Protein AF-A0AAU9J572-F1 (afdb_monomer)

Nearest PDB structures (foldseek):
  5nnv-assembly2_B  TM=5.360E-01  e=2.154E-01  Bacillus subtilis subsp. subtilis str. 168
  6h2e-assembly1_Q-2  TM=9.552E-01  e=3.767E+00  Aeromonas hydrophila subsp. hydrophila AL09-71

Sequence (226 aa):
MDNSLSDYDYLHKGVASFTAPSVEILRVKELLPNLNENAWKSQSKCNHCKTHIRRNAALIEKLHVCRFCFNAFCSACSCLIALHPETHDLQRICVKCYWYFLRKNIKSQYKNEIEGIINEESQKRKEITQEKEKIIEEIKNCKENIEQLKREYKNLHSKIFAEKANTRNNGNASKVSDRVVINELLKKLKEQELDIVNVKNEVELMKTRKNNTINMNPTCLECSIF

pLDDT: mean 80.9, std 17.34, range [37.91, 97.69]

Mean predicted aligned error: 13.84 Å

InterPro domains:
  IPR011011 Zinc finger, FYVE/PHD-type [SSF57903] (40-103)
  IPR013083 Zinc finger, RING/FYVE/PHD-type [G3DSA:3.30.40.10] (30-106)

Organism: NCBI:txid1481888

Radius of gyration: 41.06 Å; Cα contacts (8 Å, |Δi|>4): 176; chains: 1; bounding box: 98×46×103 Å

Solvent-accessible surface area (backbone atoms only — not comparable to full-atom values): 13375 Å² total; per-residue (Å²): 138,83,82,78,82,70,89,70,77,80,78,72,89,67,84,67,77,80,65,77,81,77,79,80,70,50,75,42,83,68,74,69,83,90,68,50,81,64,54,27,79,82,48,76,37,18,73,80,83,58,50,63,59,56,80,48,100,87,55,72,61,65,69,42,65,19,77,69,68,19,41,25,19,39,61,87,49,32,74,44,67,28,34,37,55,86,77,71,42,84,35,44,27,26,56,71,58,48,55,51,49,52,51,50,49,52,51,64,69,45,42,64,56,53,50,47,54,53,51,51,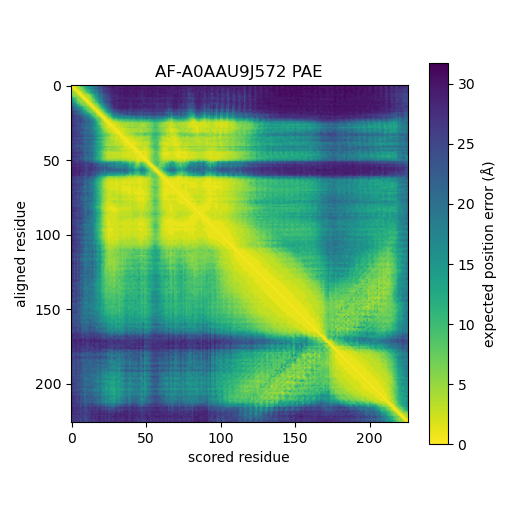53,52,48,54,52,50,52,55,50,54,50,52,53,51,55,52,51,53,51,51,53,54,51,53,51,48,56,48,51,52,51,53,50,52,52,51,52,51,50,51,54,52,53,58,53,52,49,74,76,50,59,83,79,59,44,56,60,54,49,53,55,49,51,52,52,53,51,54,50,53,53,52,54,50,52,53,52,52,54,51,52,50,50,52,52,50,49,53,52,52,51,53,66,59,68,65,58,77,78,70,84,82,79,79,85,129

Secondary structure (DSSP, 8-state):
------TTTTSSS-------------B---PPSS--TTGGGG--B-TTT--B--EETTEE---EE-TTT--EE-TGGG-EEEE-TTT-SEEEE-HHHHHHHHHHHHHHHHHHHHHHHHHHHHHHHHHHHHHHHHHHHHHHHHHHHHHHHHHHHHHHHHHHHHHHHHHHHS-TTHHHHHHHHHHHHHHHHHHHHHHHHHHHHHHHHHHHHHHHHHH-----GGGS--

Foldseek 3Di:
DDDPPDPPVPPPPDPPPPDPPPPPAQEFQDADPPADLCQQVPDQAAPPPRDGQDPDVPDGQAWDAAPRRNHTHTCVQFVDWHQDNPPRDTTIHGPVVVVVSVVVVVCVVCVVVVVVVVVVVVVVVVVLVVVLVVLVVVLVVLVVVLVVLVVVLVVLVVVLVVLVVVLVVDDDVVNVVSVVVNVVSVVVNVVSVVVSVVSVVVSVVSVVVSVVSVVPDDPPPVPPDD

Structure (mmCIF, N/CA/C/O backbone):
data_AF-A0AAU9J572-F1
#
_entry.id   AF-A0AAU9J572-F1
#
loop_
_atom_site.group_PDB
_atom_site.id
_atom_site.type_symbol
_atom_site.label_atom_id
_atom_site.label_alt_id
_atom_site.label_comp_id
_atom_site.label_asym_id
_atom_site.label_entity_id
_atom_site.label_seq_id
_atom_site.pdbx_PDB_ins_code
_atom_site.Cartn_x
_atom_site.Cartn_y
_atom_site.Cartn_z
_atom_site.occupancy
_atom_site.B_iso_or_equiv
_atom_site.auth_seq_id
_atom_site.auth_comp_id
_atom_site.auth_asym_id
_atom_site.auth_atom_id
_atom_site.pdbx_PDB_model_num
ATOM 1 N N . MET A 1 1 ? 19.495 -29.278 28.520 1.00 41.31 1 MET A N 1
ATOM 2 C CA . MET A 1 1 ? 18.935 -30.395 27.725 1.00 41.31 1 MET A CA 1
ATOM 3 C C . MET A 1 1 ? 17.772 -29.843 26.907 1.00 41.31 1 MET A C 1
ATOM 5 O O . MET A 1 1 ? 16.621 -30.167 27.154 1.00 41.31 1 MET A O 1
ATOM 9 N N . ASP A 1 2 ? 17.973 -28.767 26.154 1.00 37.91 2 ASP A N 1
ATOM 10 C CA . ASP A 1 2 ? 18.741 -28.654 24.898 1.00 37.91 2 ASP A CA 1
ATOM 11 C C . ASP A 1 2 ? 18.111 -29.491 23.792 1.00 37.91 2 ASP A C 1
ATOM 13 O O . ASP A 1 2 ? 18.519 -30.615 23.526 1.00 37.91 2 ASP A O 1
ATOM 17 N N . ASN A 1 3 ? 17.093 -28.905 23.166 1.00 42.06 3 ASN A N 1
ATOM 18 C CA . ASN A 1 3 ? 16.601 -29.299 21.855 1.00 42.06 3 ASN A CA 1
ATOM 19 C C . ASN A 1 3 ? 16.730 -28.073 20.944 1.00 42.06 3 ASN A C 1
ATOM 21 O O . ASN A 1 3 ? 15.761 -27.383 20.636 1.00 42.06 3 ASN A O 1
ATOM 25 N N . SER A 1 4 ? 17.970 -27.754 20.577 1.00 43.50 4 SER A N 1
ATOM 26 C CA . SER A 1 4 ? 18.264 -26.851 19.471 1.00 43.50 4 SER A CA 1
ATOM 27 C C . SER A 1 4 ? 18.077 -27.629 18.170 1.00 43.50 4 SER A C 1
ATOM 29 O O . SER A 1 4 ? 18.961 -28.380 17.757 1.00 43.50 4 SER A O 1
ATOM 31 N N . LEU A 1 5 ? 16.913 -27.471 17.543 1.00 42.88 5 LEU A N 1
ATOM 32 C CA . LEU A 1 5 ? 16.736 -27.759 16.122 1.00 42.88 5 LEU A CA 1
ATOM 33 C C . LEU A 1 5 ? 17.696 -26.853 15.346 1.00 42.88 5 LEU A C 1
ATOM 35 O O . LEU A 1 5 ? 17.575 -25.633 15.386 1.00 42.88 5 LEU A O 1
ATOM 39 N N . SER A 1 6 ? 18.700 -27.456 14.716 1.00 45.59 6 SER A N 1
ATOM 40 C CA . SER A 1 6 ? 19.712 -26.755 13.937 1.00 45.59 6 SER A CA 1
ATOM 41 C C . SER A 1 6 ? 19.109 -26.171 12.659 1.00 45.59 6 SER A C 1
ATOM 43 O O . SER A 1 6 ? 18.517 -26.908 11.870 1.00 45.59 6 SER A O 1
ATOM 45 N N . ASP A 1 7 ? 19.370 -24.889 12.407 1.00 44.03 7 ASP A N 1
ATOM 46 C CA . ASP A 1 7 ? 19.024 -24.108 11.205 1.00 44.03 7 ASP A CA 1
ATOM 47 C C . ASP A 1 7 ? 19.644 -24.622 9.879 1.00 44.03 7 ASP A C 1
ATOM 49 O O . ASP A 1 7 ? 19.668 -23.916 8.872 1.00 44.03 7 ASP A O 1
ATOM 53 N N . TYR A 1 8 ? 20.153 -25.856 9.837 1.00 40.97 8 TYR A N 1
ATOM 54 C CA . TYR A 1 8 ? 20.874 -26.411 8.687 1.00 40.97 8 TYR A CA 1
ATOM 55 C C . TYR A 1 8 ? 20.002 -27.167 7.670 1.00 40.97 8 TYR A C 1
ATOM 57 O O . TYR A 1 8 ? 20.459 -27.421 6.557 1.00 40.97 8 TYR A O 1
ATOM 65 N N . ASP A 1 9 ? 18.735 -27.460 7.978 1.00 40.16 9 ASP A N 1
ATOM 66 C CA . ASP A 1 9 ? 17.870 -28.257 7.088 1.00 40.16 9 ASP A CA 1
ATOM 67 C C . ASP A 1 9 ? 17.118 -27.447 6.012 1.00 40.16 9 ASP A C 1
ATOM 69 O O . ASP A 1 9 ? 16.428 -28.021 5.164 1.00 40.16 9 ASP A O 1
ATOM 73 N N . TYR A 1 10 ? 17.282 -26.119 5.969 1.00 43.16 10 TYR A N 1
ATOM 74 C CA . TYR A 1 10 ? 16.657 -25.270 4.940 1.00 43.16 10 TYR A CA 1
ATOM 75 C C . TYR A 1 10 ? 17.495 -25.076 3.664 1.00 43.16 10 TYR A C 1
ATOM 77 O O . TYR A 1 10 ? 17.004 -24.495 2.697 1.00 43.16 10 TYR A O 1
ATOM 85 N N . LEU A 1 11 ? 18.729 -25.590 3.607 1.00 46.72 11 LEU A N 1
ATOM 86 C CA . LEU A 1 11 ? 19.654 -25.337 2.490 1.00 46.72 11 LEU A CA 1
ATOM 87 C C . LEU A 1 11 ? 19.715 -26.435 1.413 1.00 46.72 11 LEU A C 1
ATOM 89 O O . LEU A 1 11 ? 20.398 -26.247 0.408 1.00 46.72 11 LEU A O 1
ATOM 93 N N . HIS A 1 12 ? 18.984 -27.550 1.549 1.00 45.59 12 HIS A N 1
ATOM 94 C CA . HIS A 1 12 ? 19.139 -28.691 0.627 1.00 45.59 12 HIS A CA 1
ATOM 95 C C . HIS A 1 12 ? 17.883 -29.180 -0.113 1.00 45.59 12 HIS A C 1
ATOM 97 O O . HIS A 1 12 ? 17.970 -30.139 -0.878 1.00 45.59 12 HIS A O 1
ATOM 103 N N . LYS A 1 13 ? 16.737 -28.488 -0.030 1.00 43.84 13 LYS A N 1
ATOM 104 C CA . LYS A 1 13 ? 15.550 -28.783 -0.873 1.00 43.84 13 LYS A CA 1
ATOM 105 C C . LYS A 1 13 ? 15.425 -27.878 -2.100 1.00 43.84 13 LYS A C 1
ATOM 107 O O . LYS A 1 13 ? 14.341 -27.439 -2.466 1.00 43.84 13 LYS A O 1
ATOM 112 N N . GLY A 1 14 ? 16.551 -27.617 -2.751 1.00 42.72 14 GLY A N 1
ATOM 113 C CA . GLY A 1 14 ? 16.606 -26.768 -3.933 1.00 42.72 14 GLY A CA 1
ATOM 114 C C . GLY A 1 14 ? 17.764 -27.132 -4.842 1.00 42.72 14 GLY A C 1
ATOM 115 O O . GLY A 1 14 ? 18.509 -26.249 -5.249 1.00 42.72 14 GLY A O 1
ATOM 116 N N . VAL A 1 15 ? 17.931 -28.414 -5.184 1.00 46.22 15 VAL A N 1
ATOM 117 C CA . VAL A 1 15 ? 18.693 -28.758 -6.394 1.00 46.22 15 VAL A CA 1
ATOM 118 C C . VAL A 1 15 ? 17.812 -28.369 -7.579 1.00 46.22 15 VAL A C 1
ATOM 120 O O . VAL A 1 15 ? 17.155 -29.199 -8.203 1.00 46.22 15 VAL A O 1
ATOM 123 N N . ALA A 1 16 ? 17.722 -27.060 -7.822 1.00 47.62 16 ALA A N 1
ATOM 124 C CA . ALA A 1 16 ? 17.200 -26.532 -9.059 1.00 47.62 16 ALA A CA 1
ATOM 125 C C . ALA A 1 16 ? 18.052 -27.155 -10.162 1.00 47.62 16 ALA A C 1
ATOM 127 O O . ALA A 1 16 ? 19.268 -26.965 -10.215 1.00 47.62 16 ALA A O 1
ATOM 128 N N . SER A 1 17 ? 17.409 -27.956 -11.007 1.00 44.56 17 SER A N 1
ATOM 129 C CA . SER A 1 17 ? 17.935 -28.270 -12.324 1.00 44.56 17 SER A CA 1
ATOM 130 C C . SER A 1 17 ? 18.378 -26.943 -12.937 1.00 44.56 17 SER A C 1
ATOM 132 O O . SER A 1 17 ? 17.542 -26.079 -13.200 1.00 44.56 17 SER A O 1
ATOM 134 N N . PHE A 1 18 ? 19.690 -26.735 -13.078 1.00 42.44 18 PHE A N 1
ATOM 135 C CA . PHE A 1 18 ? 20.231 -25.605 -13.823 1.00 42.44 18 PHE A CA 1
ATOM 136 C C . PHE A 1 18 ? 19.923 -25.859 -15.299 1.00 42.44 18 PHE A C 1
ATOM 138 O O . PHE A 1 18 ? 20.777 -26.270 -16.083 1.00 42.44 18 PHE A O 1
ATOM 145 N N . THR A 1 19 ? 18.665 -25.651 -15.682 1.00 53.91 19 THR A N 1
ATOM 146 C CA . THR A 1 19 ? 18.309 -25.385 -17.067 1.00 53.91 19 THR A CA 1
ATOM 147 C C . THR A 1 19 ? 19.149 -24.194 -17.503 1.00 53.91 19 THR A C 1
ATOM 149 O O . THR A 1 19 ? 19.244 -23.214 -16.759 1.00 53.91 19 THR A O 1
ATOM 152 N N . ALA A 1 20 ? 19.799 -24.304 -18.665 1.00 54.53 20 ALA A N 1
ATOM 153 C CA . ALA A 1 20 ? 20.625 -23.239 -19.225 1.00 54.53 20 ALA A CA 1
ATOM 154 C C . ALA A 1 20 ? 19.920 -21.881 -19.048 1.00 54.53 20 ALA A C 1
ATOM 156 O O . ALA A 1 20 ? 18.712 -21.818 -19.294 1.00 54.53 20 ALA A O 1
ATOM 157 N N . PRO A 1 21 ? 20.622 -20.824 -18.593 1.00 54.09 21 PRO A N 1
ATOM 158 C CA . PRO A 1 21 ? 19.991 -19.543 -18.317 1.00 54.09 21 PRO A CA 1
ATOM 159 C C . PRO A 1 21 ? 19.266 -19.088 -19.579 1.00 54.09 21 PRO A C 1
ATOM 161 O O . PRO A 1 21 ? 19.894 -18.807 -20.601 1.00 54.09 21 PRO A O 1
ATOM 164 N N . SER A 1 22 ? 17.935 -19.063 -19.526 1.00 56.12 22 SER A N 1
ATOM 165 C CA . SER A 1 22 ? 17.129 -18.469 -20.578 1.00 56.12 22 SER A CA 1
ATOM 166 C C . SER A 1 22 ? 17.518 -17.000 -20.622 1.00 56.12 22 SER A C 1
ATOM 168 O O . SER A 1 22 ? 17.205 -16.245 -19.702 1.00 56.12 22 SER A O 1
ATOM 170 N N . VAL A 1 23 ? 18.279 -16.607 -21.642 1.00 64.50 23 VAL A N 1
ATOM 171 C CA . VAL A 1 23 ? 18.668 -15.211 -21.832 1.00 64.50 23 VAL A CA 1
ATOM 172 C C . VAL A 1 23 ? 17.390 -14.442 -22.144 1.00 64.50 23 VAL A C 1
ATOM 174 O O . VAL A 1 23 ? 16.916 -14.435 -23.280 1.00 64.50 23 VAL A O 1
ATOM 177 N N . GLU A 1 24 ? 16.790 -13.833 -21.123 1.00 74.69 24 GLU A N 1
ATOM 178 C CA . GLU A 1 24 ? 15.647 -12.952 -21.308 1.00 74.69 24 GLU A CA 1
ATOM 179 C C . GLU A 1 24 ? 16.109 -11.707 -22.064 1.00 74.69 24 GLU A C 1
ATOM 181 O O . GLU A 1 24 ? 16.801 -10.831 -21.544 1.00 74.69 24 GLU A O 1
ATOM 186 N N . ILE A 1 25 ? 15.745 -11.643 -23.342 1.00 86.69 25 ILE A N 1
ATOM 187 C CA . ILE A 1 25 ? 16.021 -10.483 -24.180 1.00 86.69 25 ILE A CA 1
ATOM 188 C C . ILE A 1 25 ? 15.060 -9.366 -23.782 1.00 86.69 25 ILE A C 1
ATOM 190 O O . ILE A 1 25 ? 13.840 -9.513 -23.887 1.00 86.69 25 ILE A O 1
ATOM 194 N N . LEU A 1 26 ? 15.610 -8.213 -23.394 1.00 90.81 26 LEU A N 1
ATOM 195 C CA . LEU A 1 26 ? 14.818 -7.022 -23.107 1.00 90.81 26 LEU A CA 1
ATOM 196 C C . LEU A 1 26 ? 14.041 -6.585 -24.358 1.00 90.81 26 LEU A C 1
ATOM 198 O O . LEU A 1 26 ? 14.629 -6.156 -25.354 1.00 90.81 26 LEU A O 1
ATOM 202 N N . ARG A 1 27 ? 12.709 -6.663 -24.283 1.00 92.25 27 ARG A N 1
ATOM 203 C CA . ARG A 1 27 ? 11.796 -6.162 -25.317 1.00 92.25 27 ARG A CA 1
ATOM 204 C C . ARG A 1 27 ? 11.364 -4.747 -24.973 1.00 92.25 27 ARG A C 1
ATOM 206 O O . ARG A 1 27 ? 10.650 -4.528 -23.994 1.00 92.25 27 ARG A O 1
ATOM 213 N N . VAL A 1 28 ? 11.818 -3.783 -25.762 1.00 91.62 28 VAL A N 1
ATOM 214 C CA . VAL A 1 28 ? 11.412 -2.386 -25.613 1.00 91.62 28 VAL A CA 1
ATOM 215 C C . VAL A 1 28 ? 10.124 -2.182 -26.403 1.00 91.62 28 VAL A C 1
ATOM 217 O O . VAL A 1 28 ? 10.058 -2.566 -27.564 1.00 91.62 28 VAL A O 1
ATOM 220 N N . LYS A 1 29 ? 9.094 -1.614 -25.766 1.00 90.50 29 LYS A N 1
ATOM 221 C CA . LYS A 1 29 ? 7.778 -1.395 -26.395 1.00 90.50 29 LYS A CA 1
ATOM 222 C C . LYS A 1 29 ? 7.735 -0.150 -27.281 1.00 90.50 29 LYS A C 1
ATOM 224 O O . LYS A 1 29 ? 7.071 -0.156 -28.304 1.00 90.50 29 LYS A O 1
ATOM 229 N N . GLU A 1 30 ? 8.438 0.904 -26.880 1.00 93.31 30 GLU A N 1
ATOM 230 C CA . GLU A 1 30 ? 8.450 2.198 -27.566 1.00 93.31 30 GLU A CA 1
ATOM 231 C C . GLU A 1 30 ? 9.769 2.931 -27.295 1.00 93.31 30 GLU A C 1
ATOM 233 O O . GLU A 1 30 ? 10.359 2.783 -26.216 1.00 93.31 30 GLU A O 1
ATOM 238 N N . LEU A 1 31 ? 10.232 3.718 -28.269 1.00 92.62 31 LEU A N 1
ATOM 239 C CA . LEU A 1 31 ? 11.363 4.623 -28.083 1.00 92.62 31 LEU A CA 1
ATOM 240 C C . LEU A 1 31 ? 10.954 5.868 -27.286 1.00 92.62 31 LEU A C 1
ATOM 242 O O . LEU A 1 31 ? 9.777 6.181 -27.116 1.00 92.62 31 LEU A O 1
ATOM 246 N N . LEU A 1 32 ? 11.953 6.589 -26.775 1.00 89.62 32 LEU A N 1
ATOM 247 C CA . LEU A 1 32 ? 11.714 7.914 -26.207 1.00 89.62 32 LEU A CA 1
ATOM 248 C C . LEU A 1 32 ? 11.281 8.886 -27.322 1.00 89.62 32 LEU A C 1
ATOM 250 O O . LEU A 1 32 ? 11.783 8.777 -28.439 1.00 89.62 32 LEU A O 1
ATOM 254 N N . PRO A 1 33 ? 10.393 9.853 -27.041 1.00 88.62 33 PRO A N 1
ATOM 255 C CA . PRO A 1 33 ? 10.006 10.852 -28.030 1.00 88.62 33 PRO A CA 1
ATOM 256 C C . PRO A 1 33 ? 11.166 11.812 -28.345 1.00 88.62 33 PRO A C 1
ATOM 258 O O . PRO A 1 33 ? 12.049 12.032 -27.512 1.00 88.62 33 PRO A O 1
ATOM 261 N N . ASN A 1 34 ? 11.121 12.438 -29.527 1.00 90.06 34 ASN A N 1
ATOM 262 C CA . ASN A 1 34 ? 12.035 13.509 -29.960 1.00 90.06 34 ASN A CA 1
ATOM 263 C C . ASN A 1 34 ? 13.522 13.114 -29.994 1.00 90.06 34 ASN A C 1
ATOM 265 O O . ASN A 1 34 ? 14.404 13.889 -29.613 1.00 90.06 34 ASN A O 1
ATOM 269 N N . LEU A 1 35 ? 13.815 11.896 -30.442 1.00 92.62 35 LEU A N 1
ATOM 270 C CA . LEU A 1 35 ? 15.188 11.435 -30.604 1.00 92.62 35 LEU A CA 1
ATOM 271 C C . LEU A 1 35 ? 15.831 12.021 -31.865 1.00 92.62 35 LEU A C 1
ATOM 273 O O . LEU A 1 35 ? 15.243 12.027 -32.941 1.00 92.62 35 LEU A O 1
ATOM 277 N N . ASN A 1 36 ? 17.078 12.476 -31.735 1.00 93.19 36 ASN A N 1
ATOM 278 C CA . ASN A 1 36 ? 17.898 12.889 -32.870 1.00 93.19 36 ASN A CA 1
ATOM 279 C C . ASN A 1 36 ? 18.820 11.736 -33.285 1.00 93.19 36 ASN A C 1
ATOM 281 O O . ASN A 1 36 ? 19.840 11.495 -32.637 1.00 93.19 36 ASN A O 1
ATOM 285 N N . GLU A 1 37 ? 18.500 11.071 -34.396 1.00 93.31 37 GLU A N 1
ATOM 286 C CA . GLU A 1 37 ? 19.269 9.937 -34.932 1.00 93.31 37 GLU A CA 1
ATOM 287 C C . GLU A 1 37 ? 20.739 10.253 -35.239 1.00 93.31 37 GLU A C 1
ATOM 289 O O . GLU A 1 37 ? 21.602 9.371 -35.264 1.00 93.31 37 GLU A O 1
ATOM 294 N N . ASN A 1 38 ? 21.043 11.532 -35.444 1.00 94.25 38 ASN A N 1
ATOM 295 C CA . ASN A 1 38 ? 22.367 12.020 -35.791 1.00 94.25 38 ASN A CA 1
ATOM 296 C C . ASN A 1 38 ? 23.149 12.564 -34.585 1.00 94.25 38 ASN A C 1
ATOM 298 O O . ASN A 1 38 ? 24.264 13.052 -34.772 1.00 94.25 38 ASN A O 1
ATOM 302 N N . ALA A 1 39 ? 22.621 12.465 -33.358 1.00 93.25 39 ALA A N 1
ATOM 303 C CA . ALA A 1 39 ? 23.255 13.023 -32.160 1.00 93.25 39 ALA A CA 1
ATOM 304 C C . ALA A 1 39 ? 24.681 12.495 -31.919 1.00 93.25 39 ALA A C 1
ATOM 306 O O . ALA A 1 39 ? 25.544 13.233 -31.452 1.00 93.25 39 ALA A O 1
ATOM 307 N N . TRP A 1 40 ? 24.960 11.238 -32.268 1.00 92.44 40 TRP A N 1
ATOM 308 C CA . TRP A 1 40 ? 26.289 10.638 -32.131 1.00 92.44 40 TRP A CA 1
ATOM 309 C C . TRP A 1 40 ? 27.360 11.291 -33.018 1.00 92.44 40 TRP A C 1
ATOM 311 O O . TRP A 1 40 ? 28.534 11.243 -32.658 1.00 92.44 40 TRP A O 1
ATOM 321 N N . LYS A 1 41 ? 26.993 11.898 -34.159 1.00 91.19 41 LYS A N 1
ATOM 322 C CA . LYS A 1 41 ? 27.962 12.429 -35.139 1.00 91.19 41 LYS A CA 1
ATOM 323 C C . LYS A 1 41 ? 28.799 13.578 -34.577 1.00 91.19 41 LYS A C 1
ATOM 325 O O . LYS A 1 41 ? 29.949 13.743 -34.968 1.00 91.19 41 LYS A O 1
ATOM 330 N N . SER A 1 42 ? 28.238 14.358 -33.655 1.00 90.38 42 SER A N 1
ATOM 331 C CA . SER A 1 42 ? 28.930 15.473 -32.999 1.00 90.38 42 SER A CA 1
ATOM 332 C C . SER A 1 42 ? 29.700 15.057 -31.738 1.00 90.38 42 SER A C 1
ATOM 334 O O . SER A 1 42 ? 30.346 15.892 -31.105 1.00 90.38 42 SER A O 1
ATOM 336 N N . GLN A 1 43 ? 29.653 13.779 -31.346 1.00 91.06 43 GLN A N 1
ATOM 337 C CA . GLN A 1 43 ? 30.192 13.304 -30.073 1.00 91.06 43 GLN A CA 1
ATOM 338 C C . GLN A 1 43 ? 31.567 12.656 -30.251 1.00 91.06 43 GLN A C 1
ATOM 340 O O . GLN A 1 43 ? 31.715 11.612 -30.876 1.00 91.06 43 GLN A O 1
ATOM 345 N N . SER A 1 44 ? 32.585 13.255 -29.630 1.00 89.44 44 SER A N 1
ATOM 346 C CA . SER A 1 44 ? 33.967 12.743 -29.621 1.00 89.44 44 SER A CA 1
ATOM 347 C C . SER A 1 44 ? 34.326 11.934 -28.367 1.00 89.44 44 SER A C 1
ATOM 349 O O . SER A 1 44 ? 35.441 11.422 -28.244 1.00 89.44 44 SER A O 1
ATOM 351 N N . LYS A 1 45 ? 33.391 11.821 -27.416 1.00 91.94 45 LYS A N 1
ATOM 352 C CA . LYS A 1 45 ? 33.559 11.116 -26.138 1.00 91.94 45 LYS A CA 1
ATOM 353 C C . LYS A 1 45 ? 32.357 10.220 -25.872 1.00 91.94 45 LYS A C 1
ATOM 355 O O . LYS A 1 45 ? 31.255 10.509 -26.332 1.00 91.94 45 LYS A O 1
ATOM 360 N N . CYS A 1 46 ? 32.550 9.178 -25.067 1.00 93.81 46 CYS A N 1
ATOM 361 C CA . CYS A 1 46 ? 31.440 8.353 -24.593 1.00 93.81 46 CYS A CA 1
ATOM 362 C C . CYS A 1 46 ? 30.429 9.207 -23.813 1.00 93.81 46 CYS A C 1
ATOM 364 O O . CYS A 1 46 ? 30.795 9.889 -22.856 1.00 93.81 46 CYS A O 1
ATOM 366 N N . ASN A 1 47 ? 29.144 9.138 -24.160 1.00 95.25 47 ASN A N 1
ATOM 367 C CA . ASN A 1 47 ? 28.123 9.943 -23.499 1.00 95.25 47 ASN A CA 1
ATOM 368 C C . ASN A 1 47 ? 27.887 9.537 -22.028 1.00 95.25 47 ASN A C 1
ATOM 370 O O . ASN A 1 47 ? 27.435 10.368 -21.240 1.00 95.25 47 ASN A O 1
ATOM 374 N N . HIS A 1 48 ? 28.219 8.299 -21.640 1.00 94.88 48 HIS A N 1
ATOM 375 C CA . HIS A 1 48 ? 28.092 7.821 -20.259 1.00 94.88 48 HIS A CA 1
ATOM 376 C C . HIS A 1 48 ? 29.333 8.134 -19.412 1.00 94.88 48 HIS A C 1
ATOM 378 O O . HIS A 1 48 ? 29.267 8.996 -18.543 1.00 94.88 48 HIS A O 1
ATOM 384 N N . CYS A 1 49 ? 30.468 7.484 -19.689 1.00 94.44 49 CYS A N 1
ATOM 385 C CA . CYS A 1 49 ? 31.680 7.595 -18.867 1.00 94.44 49 CYS A CA 1
ATOM 386 C C . CYS A 1 49 ? 32.585 8.786 -19.225 1.00 94.44 49 CYS A C 1
ATOM 388 O O . CYS A 1 49 ? 33.610 8.990 -18.585 1.00 94.44 49 CYS A O 1
ATOM 390 N N . LYS A 1 50 ? 32.244 9.558 -20.267 1.00 93.56 50 LYS A N 1
ATOM 391 C CA . LYS A 1 50 ? 32.992 10.738 -20.750 1.00 93.56 50 LYS A CA 1
ATOM 392 C C . LYS A 1 50 ? 34.436 10.466 -21.192 1.00 93.56 50 LYS A C 1
ATOM 394 O O . LYS A 1 50 ? 35.135 11.401 -21.581 1.00 93.56 50 LYS A O 1
ATOM 399 N N . THR A 1 51 ? 34.863 9.204 -21.221 1.00 86.94 51 THR A N 1
ATOM 400 C CA . THR A 1 51 ? 36.171 8.791 -21.731 1.00 86.94 51 THR A CA 1
ATOM 401 C C . THR A 1 51 ? 36.307 9.166 -23.205 1.00 86.94 51 THR A C 1
ATOM 403 O O . THR A 1 51 ? 35.407 8.920 -24.018 1.00 86.94 51 THR A O 1
ATOM 406 N N . HIS A 1 52 ? 37.436 9.788 -23.535 1.00 78.62 52 HIS A N 1
ATOM 407 C CA . HIS A 1 52 ? 37.841 10.044 -24.911 1.00 78.62 52 HIS A CA 1
ATOM 408 C C . HIS A 1 52 ? 38.257 8.746 -25.593 1.00 78.62 52 HIS A C 1
ATOM 410 O O . HIS A 1 52 ? 38.912 7.910 -24.971 1.00 78.62 52 HIS A O 1
ATOM 416 N N . ILE A 1 53 ? 37.973 8.631 -26.890 1.00 70.12 53 ILE A N 1
ATOM 417 C CA . ILE A 1 53 ? 38.658 7.646 -27.726 1.00 70.12 53 ILE A CA 1
ATOM 418 C C . ILE A 1 53 ? 40.152 7.985 -27.697 1.00 70.12 53 ILE A C 1
ATOM 420 O O . ILE A 1 53 ? 40.574 8.993 -28.270 1.00 70.12 53 ILE A O 1
ATOM 424 N N . ARG A 1 54 ? 40.964 7.174 -27.016 1.00 61.50 54 ARG A N 1
ATOM 425 C CA . ARG A 1 54 ? 42.418 7.305 -27.106 1.00 61.50 54 ARG A CA 1
ATOM 426 C C . ARG A 1 54 ? 42.845 6.785 -28.476 1.00 61.50 54 ARG A C 1
ATOM 428 O O . ARG A 1 54 ? 42.612 5.625 -28.799 1.00 61.50 54 ARG A O 1
ATOM 435 N N . ARG A 1 55 ? 43.489 7.631 -29.284 1.00 57.09 55 ARG A N 1
ATOM 436 C CA . ARG A 1 55 ? 44.310 7.162 -30.408 1.00 57.09 55 ARG A CA 1
ATOM 437 C C . ARG A 1 55 ? 45.639 6.679 -29.830 1.00 57.09 55 ARG A C 1
ATOM 439 O O . ARG A 1 55 ? 46.623 7.406 -29.874 1.00 57.09 55 ARG A O 1
ATOM 446 N N . ASN A 1 56 ? 45.664 5.493 -29.231 1.00 54.03 56 ASN A N 1
ATOM 447 C CA . ASN A 1 56 ? 46.944 4.825 -29.015 1.00 54.03 56 ASN A CA 1
ATOM 448 C C . ASN A 1 56 ? 47.368 4.210 -30.352 1.00 54.03 56 ASN A C 1
ATOM 450 O O . ASN A 1 56 ? 46.528 3.651 -31.054 1.00 54.03 56 ASN A O 1
ATOM 454 N N . ALA A 1 57 ? 48.650 4.333 -30.703 1.00 55.47 57 ALA A N 1
ATOM 455 C CA . ALA A 1 57 ? 49.223 4.085 -32.033 1.00 55.47 57 ALA A CA 1
ATOM 456 C C . ALA A 1 57 ? 49.001 2.675 -32.639 1.00 55.47 57 ALA A C 1
ATOM 458 O O . ALA A 1 57 ? 49.443 2.429 -33.755 1.00 55.47 57 ALA A O 1
ATOM 459 N N . ALA A 1 58 ? 48.293 1.772 -31.952 1.00 56.88 58 ALA A N 1
ATOM 460 C CA . ALA A 1 58 ? 47.977 0.425 -32.424 1.00 56.88 58 ALA A CA 1
ATOM 461 C C . ALA A 1 58 ? 46.474 0.054 -32.402 1.00 56.88 58 ALA A C 1
ATOM 463 O O . ALA A 1 58 ? 46.081 -0.840 -33.142 1.00 56.88 58 ALA A O 1
ATOM 464 N N . LEU A 1 59 ? 45.610 0.718 -31.615 1.00 55.84 59 LEU A N 1
ATOM 465 C CA . LEU A 1 59 ? 44.187 0.351 -31.469 1.00 55.84 59 LEU A CA 1
ATOM 466 C C . LEU A 1 59 ? 43.322 1.603 -31.254 1.00 55.84 59 LEU A C 1
ATOM 468 O O . LEU A 1 59 ? 43.369 2.244 -30.205 1.00 55.84 59 LEU A O 1
ATOM 472 N N . ILE A 1 60 ? 42.518 1.953 -32.261 1.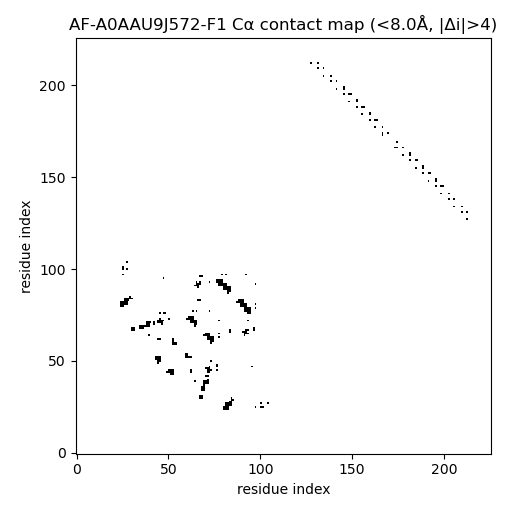00 61.66 60 ILE A N 1
ATOM 473 C CA . ILE A 1 60 ? 41.506 3.013 -32.173 1.00 61.66 60 ILE A CA 1
ATOM 474 C C . ILE A 1 60 ? 40.223 2.388 -31.610 1.00 61.66 60 ILE A C 1
ATOM 476 O O . ILE A 1 60 ? 39.497 1.713 -32.342 1.00 61.66 60 ILE A O 1
ATOM 480 N N . GLU A 1 61 ? 39.915 2.615 -30.331 1.00 69.25 61 GLU A N 1
ATOM 481 C CA . GLU A 1 61 ? 38.612 2.226 -29.770 1.00 69.25 61 GLU A CA 1
ATOM 482 C C . GLU A 1 61 ? 37.492 3.061 -30.408 1.00 69.25 61 GLU A C 1
ATOM 484 O O . GLU A 1 61 ? 37.324 4.243 -30.119 1.00 69.25 61 GLU A O 1
ATOM 489 N N . LYS A 1 62 ? 36.705 2.465 -31.307 1.00 85.31 62 LYS A N 1
ATOM 490 C CA . LYS A 1 62 ? 35.585 3.163 -31.954 1.00 85.31 62 LYS A CA 1
ATOM 491 C C . LYS A 1 62 ? 34.437 3.367 -30.960 1.00 85.31 62 LYS A C 1
ATOM 493 O O . LYS A 1 62 ? 34.098 2.466 -30.195 1.00 85.31 62 LYS A O 1
ATOM 498 N N . LEU A 1 63 ? 33.796 4.537 -31.003 1.00 91.25 63 LEU A N 1
ATOM 499 C CA . LEU A 1 63 ? 32.503 4.720 -30.344 1.00 91.25 63 LEU A CA 1
ATOM 500 C C . LEU A 1 63 ? 31.424 3.950 -31.111 1.00 91.25 63 LEU A C 1
ATOM 502 O O . LEU A 1 63 ? 31.410 3.915 -32.342 1.00 91.25 63 LEU A O 1
ATOM 506 N N . HIS A 1 64 ? 30.500 3.364 -30.366 1.00 94.38 64 HIS A N 1
ATOM 507 C CA . HIS A 1 64 ? 29.319 2.692 -30.873 1.00 94.38 64 HIS A CA 1
ATOM 508 C C . HIS A 1 64 ? 28.081 3.552 -30.647 1.00 94.38 64 HIS A C 1
ATOM 510 O O . HIS A 1 64 ? 27.969 4.271 -29.653 1.00 94.38 64 HIS A O 1
ATOM 516 N N . VAL A 1 65 ? 27.122 3.442 -31.559 1.00 96.19 65 VAL A N 1
ATOM 517 C CA . VAL A 1 65 ? 25.849 4.155 -31.465 1.00 96.19 65 VAL A CA 1
ATOM 518 C C . VAL A 1 65 ? 24.839 3.275 -30.736 1.00 96.19 65 VAL A C 1
ATOM 520 O O . VAL A 1 65 ? 24.632 2.119 -31.107 1.00 96.19 65 VAL A O 1
ATOM 523 N N . CYS A 1 66 ? 24.197 3.818 -29.703 1.00 97.38 66 CYS A N 1
ATOM 524 C CA . CYS A 1 66 ? 23.010 3.199 -29.117 1.00 97.38 66 CYS A CA 1
ATOM 525 C C . CYS A 1 66 ? 21.826 3.404 -30.060 1.00 97.38 66 CYS A C 1
ATOM 527 O O . CYS A 1 66 ? 21.484 4.549 -30.345 1.00 97.38 66 CYS A O 1
ATOM 529 N N . ARG A 1 67 ? 21.152 2.336 -30.489 1.00 97.06 67 ARG A N 1
ATOM 530 C CA . ARG A 1 67 ? 20.006 2.459 -31.405 1.00 97.06 67 ARG A CA 1
ATOM 531 C C . ARG A 1 67 ? 18.715 2.957 -30.752 1.00 97.06 67 ARG A C 1
ATOM 533 O O . ARG A 1 67 ? 17.760 3.237 -31.447 1.00 97.06 67 ARG A O 1
ATOM 540 N N . PHE A 1 68 ? 18.720 3.150 -29.434 1.00 96.94 68 PHE A N 1
ATOM 541 C CA . PHE A 1 68 ? 17.548 3.590 -28.670 1.00 96.94 68 PHE A CA 1
ATOM 542 C C . PHE A 1 68 ? 17.598 5.060 -28.241 1.00 96.94 68 PHE A C 1
ATOM 544 O O . PHE A 1 68 ? 16.577 5.636 -27.889 1.00 96.94 68 PHE A O 1
ATOM 551 N N . CYS A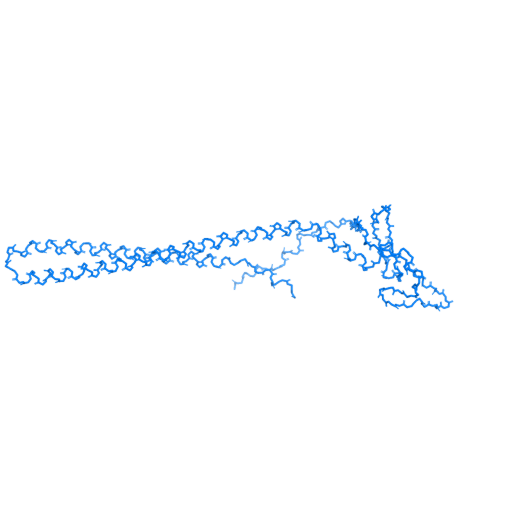 1 69 ? 18.787 5.667 -28.191 1.00 96.62 69 CYS A N 1
ATOM 552 C CA . CYS A 1 69 ? 18.934 7.097 -27.886 1.00 96.62 69 CYS A CA 1
ATOM 553 C C . CYS A 1 69 ? 19.894 7.833 -28.818 1.00 96.62 69 CYS A C 1
ATOM 555 O O . CYS A 1 69 ? 20.161 9.010 -28.591 1.00 96.62 69 CYS A O 1
ATOM 557 N N . PHE A 1 70 ? 20.463 7.129 -29.799 1.00 97.12 70 PHE A N 1
ATOM 558 C CA . PHE A 1 70 ? 21.323 7.651 -30.863 1.00 97.12 70 PHE A CA 1
ATOM 559 C C . PHE A 1 70 ? 22.550 8.453 -30.411 1.00 97.12 70 PHE A C 1
ATOM 561 O O . PHE A 1 70 ? 23.160 9.164 -31.203 1.00 97.12 70 PHE A O 1
ATOM 568 N N . ASN A 1 71 ? 22.956 8.299 -29.149 1.00 96.88 71 ASN A N 1
ATOM 569 C CA . ASN A 1 71 ? 24.203 8.840 -28.618 1.00 96.88 71 ASN A CA 1
ATOM 570 C C . ASN A 1 71 ? 25.367 7.853 -28.824 1.00 96.88 71 ASN A C 1
ATOM 572 O O . ASN A 1 71 ? 25.159 6.645 -28.980 1.00 96.88 71 ASN A O 1
ATOM 576 N N . ALA A 1 72 ? 26.591 8.375 -28.778 1.00 95.50 72 ALA A N 1
ATOM 577 C CA . ALA A 1 72 ? 27.841 7.640 -28.905 1.00 95.50 72 ALA A CA 1
ATOM 578 C C . ALA A 1 72 ? 28.332 7.118 -27.542 1.00 95.50 72 ALA A C 1
ATOM 580 O O . ALA A 1 72 ? 28.368 7.846 -26.548 1.00 95.50 72 ALA A O 1
ATOM 581 N N . PHE A 1 73 ? 28.752 5.856 -27.483 1.00 95.69 73 PHE A N 1
ATOM 582 C CA . PHE A 1 73 ? 29.209 5.179 -26.267 1.00 95.69 73 PHE A CA 1
ATOM 583 C C . PHE A 1 73 ? 30.451 4.334 -26.548 1.00 95.69 73 PHE A C 1
ATOM 585 O O . PHE A 1 73 ? 30.618 3.821 -27.648 1.00 95.69 73 PHE A O 1
ATOM 592 N N . CYS A 1 74 ? 31.323 4.145 -25.557 1.00 93.56 74 CYS A N 1
ATOM 593 C CA . CYS A 1 74 ? 32.371 3.129 -25.671 1.00 93.56 74 CYS A CA 1
ATOM 594 C C . CYS A 1 74 ? 31.761 1.715 -25.614 1.00 93.56 74 CYS A C 1
ATOM 596 O O . CYS A 1 74 ? 30.599 1.543 -25.219 1.00 93.56 74 CYS A O 1
ATOM 598 N N . SER A 1 75 ? 32.549 0.701 -25.983 1.00 92.62 75 SER A N 1
ATOM 599 C CA . SER A 1 75 ? 32.108 -0.703 -25.992 1.00 92.62 75 SER A CA 1
ATOM 600 C C . SER A 1 75 ? 31.552 -1.142 -24.630 1.00 92.62 75 SER A C 1
ATOM 602 O O . SER A 1 75 ? 30.441 -1.660 -24.561 1.00 92.62 75 SER A O 1
ATOM 604 N N . ALA A 1 76 ? 32.236 -0.802 -23.531 1.00 92.81 76 ALA A N 1
ATOM 605 C CA . ALA A 1 76 ? 31.800 -1.142 -22.173 1.00 92.81 76 ALA A CA 1
ATOM 606 C C . ALA A 1 76 ? 30.459 -0.496 -21.771 1.00 92.81 76 ALA A C 1
ATOM 608 O O . ALA A 1 76 ? 29.640 -1.114 -21.102 1.00 92.81 76 ALA A O 1
ATOM 609 N N . CYS A 1 77 ? 30.188 0.738 -22.210 1.00 95.62 77 CYS A N 1
ATOM 610 C CA . CYS A 1 77 ? 28.939 1.444 -21.887 1.00 95.62 77 CYS A CA 1
ATOM 611 C C . CYS A 1 77 ? 27.757 1.049 -22.791 1.00 95.62 77 CYS A C 1
ATOM 613 O O . CYS A 1 77 ? 26.640 1.545 -22.606 1.00 95.62 77 CYS A O 1
ATOM 615 N N . SER A 1 78 ? 28.001 0.210 -23.797 1.00 95.62 78 SER A N 1
ATOM 616 C CA . SER A 1 78 ? 27.010 -0.223 -24.784 1.00 95.62 78 SER A CA 1
ATOM 617 C C . SER A 1 78 ? 27.163 -1.693 -25.163 1.00 95.62 78 SER A C 1
ATOM 619 O O . SER A 1 78 ? 26.902 -2.069 -26.301 1.00 95.62 78 SER A O 1
ATOM 621 N N . CYS A 1 79 ? 27.593 -2.529 -24.217 1.00 93.94 79 CYS A N 1
ATOM 622 C CA . CYS A 1 79 ? 27.830 -3.961 -24.414 1.00 93.94 79 CYS A CA 1
ATOM 623 C C . CYS A 1 79 ? 26.547 -4.804 -24.495 1.00 93.94 79 CYS A C 1
ATOM 625 O O . CYS A 1 79 ? 26.620 -6.002 -24.745 1.00 93.94 79 CYS A O 1
ATOM 627 N N . LEU A 1 80 ? 25.383 -4.189 -24.286 1.00 95.38 80 LEU A N 1
ATOM 628 C CA . LEU A 1 80 ? 24.096 -4.866 -24.197 1.00 95.38 80 LEU A CA 1
ATOM 629 C C . LEU A 1 80 ? 23.360 -4.848 -25.541 1.00 95.38 80 LEU A C 1
ATOM 631 O O . LEU A 1 80 ? 23.587 -3.986 -26.400 1.00 95.38 80 LEU A O 1
ATOM 635 N N . ILE A 1 81 ? 22.429 -5.786 -25.686 1.00 95.12 81 ILE A N 1
ATOM 636 C CA . ILE A 1 81 ? 21.564 -5.944 -26.854 1.00 95.12 81 ILE A CA 1
ATOM 637 C C . ILE A 1 81 ? 20.113 -6.011 -26.367 1.00 95.12 81 ILE A C 1
ATOM 639 O O . ILE A 1 81 ? 19.829 -6.614 -25.334 1.00 95.12 81 ILE A O 1
ATOM 643 N N . ALA A 1 82 ? 19.202 -5.365 -27.088 1.00 95.56 82 ALA A N 1
ATOM 644 C CA . ALA A 1 82 ? 17.767 -5.394 -26.818 1.00 95.56 82 ALA A CA 1
ATOM 645 C C . ALA A 1 82 ? 16.982 -5.461 -28.133 1.00 95.56 82 ALA A C 1
ATOM 647 O O . ALA A 1 82 ? 17.486 -5.052 -29.181 1.00 95.56 82 ALA A O 1
ATOM 648 N N . LEU A 1 83 ? 15.747 -5.962 -28.076 1.00 96.19 83 LEU A N 1
ATOM 649 C CA . LEU A 1 83 ? 14.845 -5.983 -29.225 1.00 96.19 83 LEU A CA 1
ATOM 650 C C . LEU A 1 83 ? 14.311 -4.567 -29.476 1.00 96.19 83 LEU A C 1
ATOM 652 O O . LEU A 1 83 ? 13.686 -3.976 -28.590 1.00 96.19 83 LEU A O 1
ATOM 656 N N . HIS A 1 84 ? 14.579 -4.020 -30.660 1.00 95.50 84 HIS A N 1
ATOM 657 C CA . HIS A 1 84 ? 14.147 -2.677 -31.038 1.00 95.50 84 HIS A CA 1
ATOM 658 C C . HIS A 1 84 ? 12.631 -2.647 -31.324 1.00 95.50 84 HIS A C 1
ATOM 660 O O . HIS A 1 84 ? 12.136 -3.535 -32.024 1.00 95.50 84 HIS A O 1
ATOM 666 N N . PRO A 1 85 ? 11.878 -1.649 -30.822 1.00 94.31 85 PRO A N 1
ATOM 667 C CA . PRO A 1 85 ? 10.417 -1.614 -30.949 1.00 94.31 85 PRO A CA 1
ATOM 668 C C . PRO A 1 85 ? 9.933 -1.466 -32.393 1.00 94.31 85 PRO A C 1
ATOM 670 O O . PRO A 1 85 ? 8.887 -2.002 -32.727 1.00 94.31 85 PRO A O 1
ATOM 673 N N . GLU A 1 86 ? 10.682 -0.751 -33.236 1.00 93.56 86 GLU A N 1
ATOM 674 C CA . GLU A 1 86 ? 10.245 -0.404 -34.598 1.00 93.56 86 GLU A CA 1
ATOM 675 C C . GLU A 1 86 ? 10.761 -1.372 -35.665 1.00 93.56 86 GLU A C 1
ATOM 677 O O . GLU A 1 86 ? 10.074 -1.638 -36.642 1.00 93.56 86 GLU A O 1
ATOM 682 N N . THR A 1 87 ? 11.976 -1.900 -35.496 1.00 94.38 87 THR A N 1
ATOM 683 C CA . THR A 1 87 ? 12.604 -2.782 -36.493 1.00 94.38 87 THR A CA 1
ATOM 684 C C . THR A 1 87 ? 12.460 -4.252 -36.126 1.00 94.38 87 THR A C 1
ATOM 686 O O . THR A 1 87 ? 12.709 -5.106 -36.963 1.00 94.38 87 THR A O 1
ATOM 689 N N . HIS A 1 88 ? 12.087 -4.552 -34.876 1.00 93.00 88 HIS A N 1
ATOM 690 C CA . HIS A 1 88 ? 11.992 -5.908 -34.330 1.00 93.00 88 HIS A CA 1
ATOM 691 C C . HIS A 1 88 ? 13.289 -6.729 -34.414 1.00 93.00 88 HIS A C 1
ATOM 693 O O . HIS A 1 88 ? 13.263 -7.946 -34.253 1.00 93.00 88 HIS A O 1
ATOM 699 N N . ASP A 1 89 ? 14.429 -6.055 -34.566 1.00 95.69 89 ASP A N 1
ATOM 700 C CA . ASP A 1 89 ? 15.752 -6.670 -34.583 1.00 95.69 89 ASP A CA 1
ATOM 701 C C . ASP A 1 89 ? 16.480 -6.498 -33.250 1.00 95.69 89 ASP A C 1
ATOM 703 O O . ASP A 1 89 ? 16.258 -5.545 -32.492 1.00 95.69 89 ASP A O 1
ATOM 707 N N . LEU A 1 90 ? 17.414 -7.410 -32.983 1.00 95.88 90 LEU A N 1
ATOM 708 C CA . LEU A 1 90 ? 18.346 -7.296 -31.868 1.00 95.88 90 LEU A CA 1
ATOM 709 C C . LEU A 1 90 ? 19.382 -6.212 -32.161 1.00 95.88 90 LEU A C 1
ATOM 711 O O . LEU A 1 90 ? 20.254 -6.364 -33.015 1.00 95.88 90 LEU A O 1
ATOM 715 N N . GLN A 1 91 ? 19.296 -5.106 -31.427 1.00 96.75 91 GLN A N 1
ATOM 716 C CA . GLN A 1 91 ? 20.135 -3.938 -31.646 1.00 96.75 91 GLN A CA 1
ATOM 717 C C . GLN A 1 91 ? 20.899 -3.526 -30.392 1.00 96.75 91 GLN A C 1
ATOM 719 O O . GLN A 1 91 ? 20.484 -3.753 -29.253 1.00 96.75 91 GLN A O 1
ATOM 724 N N . ARG A 1 92 ? 22.049 -2.884 -30.614 1.00 96.12 92 ARG A N 1
ATOM 725 C CA . ARG A 1 92 ? 22.916 -2.401 -29.539 1.00 96.12 92 ARG A CA 1
ATOM 726 C 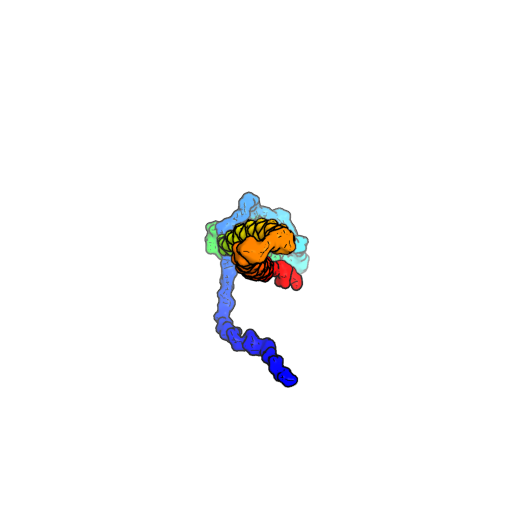C . ARG A 1 92 ? 22.225 -1.312 -28.725 1.00 96.12 92 ARG A C 1
ATOM 728 O O . ARG A 1 92 ? 21.777 -0.298 -29.269 1.00 96.12 92 ARG A O 1
ATOM 735 N N . ILE A 1 93 ? 22.253 -1.478 -27.409 1.00 97.69 93 ILE A N 1
ATOM 736 C CA . ILE A 1 93 ? 21.683 -0.545 -26.442 1.00 97.69 93 ILE A CA 1
ATOM 737 C C . ILE A 1 93 ? 22.746 -0.111 -25.428 1.00 97.69 93 ILE A C 1
ATOM 739 O O . ILE A 1 93 ? 23.605 -0.890 -25.016 1.00 97.69 93 ILE A O 1
ATOM 743 N N . CYS A 1 94 ? 22.722 1.160 -25.027 1.00 97.25 94 CYS A N 1
ATOM 744 C CA . CYS A 1 94 ? 23.576 1.630 -23.941 1.00 97.25 94 CYS A CA 1
ATOM 745 C C . CYS A 1 94 ? 23.012 1.224 -22.578 1.00 97.25 94 CYS A C 1
ATOM 747 O O . CYS A 1 94 ? 21.798 1.117 -22.402 1.00 97.25 94 CYS A O 1
ATOM 749 N N . VAL A 1 95 ? 23.891 1.085 -21.587 1.00 95.81 95 VAL A N 1
ATOM 750 C CA . VAL A 1 95 ? 23.525 0.693 -20.215 1.00 95.81 95 VAL A CA 1
ATOM 751 C C . VAL A 1 95 ? 22.442 1.610 -19.629 1.00 95.81 95 VAL A C 1
ATOM 753 O O . VAL A 1 95 ? 21.505 1.140 -18.989 1.00 95.81 95 VAL A O 1
ATOM 756 N N . LYS A 1 96 ? 22.499 2.920 -19.915 1.00 95.50 96 LYS A N 1
ATOM 757 C CA . LYS A 1 96 ? 21.486 3.888 -19.460 1.00 95.50 96 LYS A CA 1
ATOM 758 C C . LYS A 1 96 ? 20.090 3.584 -20.019 1.00 95.50 96 LYS A C 1
ATOM 760 O O . LYS A 1 96 ? 19.124 3.579 -19.260 1.00 95.50 96 LYS A O 1
ATOM 765 N N . CYS A 1 97 ? 19.980 3.346 -21.326 1.00 96.62 97 CYS A N 1
ATOM 766 C CA . CYS A 1 97 ? 18.706 2.997 -21.958 1.00 96.62 97 CYS A CA 1
ATOM 767 C C . CYS A 1 97 ? 18.213 1.633 -21.478 1.00 96.62 97 CYS A C 1
ATOM 769 O O . CYS A 1 97 ? 17.035 1.495 -21.170 1.00 96.62 97 CYS A O 1
ATOM 771 N N . TYR A 1 98 ? 19.115 0.660 -21.347 1.00 95.62 98 TYR A N 1
ATOM 772 C CA . TYR A 1 98 ? 18.778 -0.673 -20.862 1.00 95.62 98 TYR A CA 1
ATOM 773 C C . TYR A 1 98 ? 18.120 -0.627 -19.479 1.00 95.62 98 TYR A C 1
ATOM 775 O O . TYR A 1 98 ? 16.997 -1.096 -19.320 1.00 95.62 98 TYR A O 1
ATOM 783 N N . TRP A 1 99 ? 18.753 0.031 -18.499 1.00 94.62 99 TRP A N 1
ATOM 784 C CA . TRP A 1 99 ? 18.184 0.177 -17.155 1.00 94.62 99 TRP A CA 1
ATOM 785 C C . TRP A 1 99 ? 16.863 0.942 -17.140 1.00 94.62 99 TRP A C 1
ATOM 787 O O . TRP A 1 99 ? 15.960 0.592 -16.381 1.00 94.62 99 TRP A O 1
ATOM 797 N N . TYR A 1 100 ? 16.744 1.985 -17.961 1.00 95.19 100 TYR A N 1
ATOM 798 C CA . TYR A 1 100 ? 15.505 2.747 -18.077 1.00 95.19 100 TYR A CA 1
ATOM 799 C C . TYR A 1 100 ? 14.343 1.857 -18.537 1.00 95.19 100 TYR A C 1
ATOM 801 O O . TYR A 1 100 ? 13.305 1.811 -17.875 1.00 95.19 100 TYR A O 1
ATOM 809 N N . PHE A 1 101 ? 14.524 1.114 -19.631 1.00 95.25 101 PHE A N 1
ATOM 810 C CA . PHE A 1 101 ? 13.474 0.253 -20.169 1.00 95.25 101 PHE A CA 1
ATOM 811 C C . PHE A 1 101 ? 13.215 -0.974 -19.300 1.00 95.25 101 PHE A C 1
ATOM 813 O O . PHE A 1 101 ? 12.059 -1.348 -19.141 1.00 95.25 101 PHE A O 1
ATOM 820 N N . LEU A 1 102 ? 14.244 -1.548 -18.670 1.00 92.88 102 LEU A N 1
ATOM 821 C CA . LEU A 1 102 ? 14.069 -2.633 -17.707 1.00 92.88 102 LEU A CA 1
ATOM 822 C C . LEU A 1 102 ? 13.165 -2.194 -16.548 1.00 92.88 102 LEU A C 1
ATOM 824 O O . LEU A 1 102 ? 12.164 -2.844 -16.263 1.00 92.88 102 LEU A O 1
ATOM 828 N N . ARG A 1 103 ? 13.451 -1.036 -15.938 1.00 91.06 103 ARG A N 1
ATOM 829 C CA . ARG A 1 103 ? 12.606 -0.471 -14.873 1.00 91.06 103 ARG A CA 1
ATOM 830 C C . ARG A 1 103 ? 11.189 -0.183 -15.353 1.00 91.06 103 ARG A C 1
ATOM 832 O O . ARG A 1 103 ? 10.239 -0.450 -14.625 1.00 91.06 103 ARG A O 1
ATOM 839 N N . LYS A 1 104 ? 11.032 0.356 -16.566 1.00 90.75 104 LYS A N 1
ATOM 840 C CA . LYS A 1 104 ? 9.714 0.630 -17.156 1.00 90.75 104 LYS A CA 1
ATOM 841 C C . LYS A 1 104 ? 8.918 -0.660 -17.386 1.00 90.75 104 LYS A C 1
ATOM 843 O O . LYS A 1 104 ? 7.730 -0.685 -17.076 1.00 90.75 104 LYS A O 1
ATOM 848 N N . ASN A 1 105 ? 9.566 -1.721 -17.866 1.00 89.38 105 ASN A N 1
ATOM 849 C CA . ASN A 1 105 ? 8.947 -3.028 -18.084 1.00 89.38 105 ASN A CA 1
ATOM 850 C C . ASN A 1 105 ? 8.519 -3.671 -16.767 1.00 89.38 105 ASN A C 1
ATOM 852 O O . ASN A 1 105 ? 7.351 -4.024 -16.643 1.00 89.38 105 ASN A O 1
ATOM 856 N N . ILE A 1 106 ? 9.410 -3.722 -15.771 1.00 88.31 106 ILE A N 1
ATOM 857 C CA . ILE A 1 106 ? 9.094 -4.222 -14.424 1.00 88.31 106 ILE A CA 1
ATOM 858 C C . ILE A 1 106 ? 7.917 -3.433 -13.845 1.00 88.31 106 ILE A C 1
ATOM 860 O O . ILE A 1 106 ? 6.909 -4.012 -13.454 1.00 88.31 106 ILE A O 1
ATOM 864 N N . LYS A 1 107 ? 7.984 -2.097 -13.872 1.00 88.56 107 LYS A N 1
ATOM 865 C CA . LYS A 1 107 ? 6.897 -1.253 -13.365 1.00 88.56 107 LYS A CA 1
ATOM 866 C C . LYS A 1 107 ? 5.578 -1.530 -14.082 1.00 88.56 107 LYS A C 1
ATOM 868 O O . LYS A 1 107 ? 4.553 -1.576 -13.426 1.00 88.56 107 LYS A O 1
ATOM 873 N N . SER A 1 108 ? 5.587 -1.712 -15.403 1.00 87.50 108 SER A N 1
ATOM 874 C CA . SER A 1 108 ? 4.381 -2.032 -16.177 1.00 87.50 108 SER A CA 1
ATOM 875 C C . SER A 1 108 ? 3.841 -3.431 -15.887 1.00 87.50 108 SER A C 1
ATOM 877 O O . SER A 1 108 ? 2.629 -3.603 -15.933 1.00 87.50 108 SER A O 1
ATOM 879 N N . GLN A 1 109 ? 4.713 -4.410 -15.654 1.00 87.06 109 GLN A N 1
ATOM 880 C CA . GLN A 1 109 ? 4.335 -5.798 -15.401 1.00 87.06 109 GLN A CA 1
ATOM 881 C C . GLN A 1 109 ? 3.662 -5.937 -14.037 1.00 87.06 109 GLN A C 1
ATOM 883 O O . GLN A 1 109 ? 2.589 -6.518 -13.940 1.00 87.06 109 GLN A O 1
ATOM 888 N N . TYR A 1 110 ? 4.253 -5.324 -13.012 1.00 88.31 110 TYR A N 1
ATOM 889 C CA . TYR A 1 110 ? 3.774 -5.436 -11.637 1.00 88.31 110 TYR A CA 1
ATOM 890 C C . TYR A 1 110 ? 2.819 -4.308 -11.228 1.00 88.31 110 TYR A C 1
ATOM 892 O O . TYR A 1 110 ? 2.360 -4.294 -10.094 1.00 88.31 110 TYR A O 1
ATOM 900 N N . LYS A 1 111 ? 2.486 -3.359 -12.120 1.00 91.50 111 LYS A N 1
ATOM 901 C CA . LYS A 1 111 ? 1.611 -2.218 -11.788 1.00 91.50 111 LYS A CA 1
ATOM 902 C C . LYS A 1 111 ? 0.279 -2.678 -11.199 1.00 91.50 111 LYS A C 1
ATOM 904 O O . LYS A 1 111 ? -0.078 -2.250 -10.110 1.00 91.50 111 LYS A O 1
ATOM 909 N N . ASN A 1 112 ? -0.426 -3.544 -11.922 1.00 88.19 112 ASN A N 1
ATOM 910 C CA . ASN A 1 112 ? -1.768 -3.978 -11.539 1.00 88.19 112 ASN A CA 1
ATOM 911 C C . ASN A 1 112 ? -1.735 -4.872 -10.295 1.00 88.19 112 ASN A C 1
ATOM 913 O O . ASN A 1 112 ? -2.638 -4.796 -9.473 1.00 88.19 112 ASN A O 1
ATOM 917 N N . GLU A 1 113 ? -0.696 -5.697 -10.149 1.00 90.69 113 GLU A N 1
ATOM 918 C CA . GLU A 1 113 ? -0.510 -6.549 -8.972 1.00 90.69 113 GLU A CA 1
ATOM 919 C C . GLU A 1 113 ? -0.249 -5.702 -7.724 1.00 90.69 113 GLU A C 1
ATOM 921 O O . GLU A 1 113 ? -0.940 -5.852 -6.722 1.00 90.69 113 GLU A O 1
ATOM 926 N N . ILE A 1 114 ? 0.666 -4.732 -7.813 1.00 87.44 114 ILE A N 1
ATOM 927 C CA . ILE A 1 114 ? 0.950 -3.787 -6.728 1.00 87.44 114 ILE A CA 1
ATOM 928 C C . ILE A 1 114 ? -0.298 -2.961 -6.390 1.00 87.44 114 ILE A C 1
ATOM 930 O O . ILE A 1 114 ? -0.628 -2.814 -5.217 1.00 87.44 114 ILE A O 1
ATOM 934 N N . GLU A 1 115 ? -1.014 -2.439 -7.391 1.00 91.81 115 GLU A N 1
ATOM 935 C CA . GLU A 1 115 ? -2.279 -1.721 -7.176 1.00 91.81 115 GLU A CA 1
ATOM 936 C C . GLU A 1 115 ? -3.339 -2.623 -6.524 1.00 91.81 115 GLU A C 1
ATOM 938 O O . GLU A 1 115 ? -4.056 -2.170 -5.634 1.00 91.81 115 GLU A O 1
ATOM 943 N N . GLY A 1 116 ? -3.401 -3.902 -6.903 1.00 92.00 116 GLY A N 1
ATOM 944 C CA . GLY A 1 116 ? -4.266 -4.905 -6.284 1.00 92.00 116 GLY A CA 1
ATOM 945 C C . GLY A 1 116 ? -3.961 -5.098 -4.801 1.00 92.00 116 GLY A C 1
ATOM 946 O O . GLY A 1 116 ? -4.857 -4.938 -3.975 1.00 92.00 116 GLY A O 1
ATOM 947 N N . ILE A 1 117 ? -2.692 -5.342 -4.459 1.00 91.56 117 ILE A N 1
ATOM 948 C CA . ILE A 1 117 ? -2.233 -5.507 -3.071 1.00 91.56 117 ILE A CA 1
ATOM 949 C C . ILE A 1 117 ? -2.537 -4.248 -2.247 1.00 91.56 117 ILE A C 1
ATOM 951 O O . ILE A 1 117 ? -3.064 -4.339 -1.141 1.00 91.56 117 ILE A O 1
ATOM 955 N N . ILE A 1 118 ? -2.255 -3.057 -2.789 1.00 91.88 118 ILE A N 1
ATOM 956 C CA . ILE A 1 118 ? -2.528 -1.783 -2.105 1.00 91.88 118 ILE A CA 1
ATOM 957 C C . ILE A 1 118 ? -4.028 -1.608 -1.842 1.00 91.88 118 ILE A C 1
ATOM 959 O O . ILE A 1 118 ? -4.416 -1.196 -0.747 1.00 91.88 118 ILE A O 1
ATOM 963 N N . ASN A 1 119 ? -4.875 -1.910 -2.826 1.00 94.88 119 ASN A N 1
ATOM 964 C CA . ASN A 1 119 ? -6.323 -1.780 -2.692 1.00 94.88 119 ASN A CA 1
ATOM 965 C C . ASN A 1 119 ? -6.892 -2.778 -1.678 1.00 94.88 119 ASN A C 1
ATOM 967 O O . ASN A 1 119 ? -7.72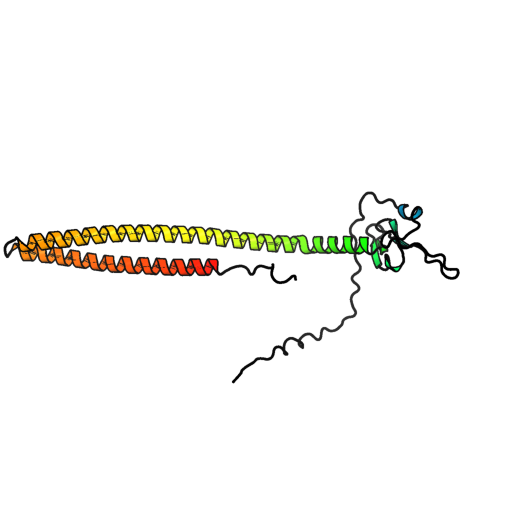1 -2.394 -0.851 1.00 94.88 119 ASN A O 1
ATOM 971 N N . GLU A 1 120 ? -6.425 -4.026 -1.703 1.00 93.75 120 GLU A N 1
ATOM 972 C CA . GLU A 1 120 ? -6.828 -5.059 -0.749 1.00 93.75 120 GLU A CA 1
ATOM 973 C C . GLU 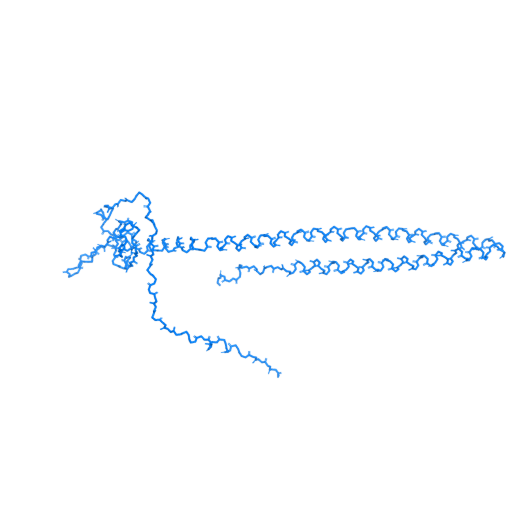A 1 120 ? -6.452 -4.666 0.687 1.00 93.75 120 GLU A C 1
ATOM 975 O O . GLU A 1 120 ? -7.296 -4.674 1.585 1.00 93.75 120 GLU A O 1
ATOM 980 N N . GLU A 1 121 ? -5.213 -4.222 0.905 1.00 91.56 121 GLU A N 1
ATOM 981 C CA . GLU A 1 121 ? -4.751 -3.754 2.214 1.00 91.56 121 GLU A CA 1
ATOM 982 C C . GLU A 1 121 ? -5.486 -2.487 2.674 1.00 91.56 121 GLU A C 1
ATOM 984 O O . GLU A 1 121 ? -5.807 -2.336 3.856 1.00 91.56 121 GLU A O 1
ATOM 989 N N . SER A 1 122 ? -5.813 -1.575 1.753 1.00 93.12 122 SER A N 1
ATOM 990 C CA . SER A 1 122 ? -6.635 -0.399 2.056 1.00 93.12 122 SER A CA 1
ATOM 991 C C . SER A 1 122 ? -8.036 -0.795 2.524 1.00 93.12 122 SER A C 1
ATOM 993 O O . SER A 1 122 ? -8.544 -0.234 3.498 1.00 93.12 122 SER A O 1
ATOM 995 N N . GLN A 1 123 ? -8.650 -1.784 1.872 1.00 93.50 123 GLN A N 1
ATOM 996 C CA . GLN A 1 123 ? -9.980 -2.270 2.220 1.00 93.50 123 GLN A CA 1
ATOM 997 C C . GLN A 1 123 ? -9.989 -2.962 3.590 1.00 93.50 123 GLN A C 1
ATOM 999 O O . GLN A 1 123 ? -10.795 -2.591 4.445 1.00 93.50 123 GLN A O 1
ATOM 1004 N N . LYS A 1 124 ? -9.021 -3.851 3.858 1.00 90.50 124 LYS A N 1
ATOM 1005 C CA . LYS A 1 124 ? -8.841 -4.473 5.184 1.00 90.50 124 LYS A CA 1
ATOM 1006 C C . LYS A 1 124 ? -8.693 -3.425 6.288 1.00 90.50 124 LYS A C 1
ATOM 1008 O O . LYS A 1 124 ? -9.305 -3.531 7.349 1.00 90.50 124 LYS A O 1
ATOM 1013 N N . ARG A 1 125 ? -7.918 -2.361 6.043 1.00 87.56 125 ARG A N 1
ATOM 1014 C CA . ARG A 1 125 ? -7.748 -1.263 7.012 1.00 87.56 125 ARG A CA 1
ATOM 1015 C C . ARG A 1 125 ? -9.048 -0.506 7.279 1.00 87.56 125 ARG A C 1
ATOM 1017 O O . ARG A 1 125 ? -9.291 -0.128 8.427 1.00 87.56 125 ARG A O 1
ATOM 1024 N N . LYS A 1 126 ? -9.885 -0.286 6.261 1.00 93.69 126 LYS A N 1
ATOM 1025 C CA . LYS A 1 126 ? -11.203 0.350 6.433 1.00 93.69 126 LYS A CA 1
ATOM 1026 C C . LYS A 1 126 ? -12.132 -0.510 7.282 1.00 93.69 126 LYS A C 1
ATOM 1028 O O . LYS A 1 126 ? -12.738 0.014 8.209 1.00 93.69 126 LYS A O 1
ATOM 1033 N N . GLU A 1 127 ? -12.186 -1.812 7.020 1.00 92.00 127 GLU A N 1
ATOM 1034 C CA . GLU A 1 127 ? -13.009 -2.760 7.782 1.00 92.00 127 GLU A CA 1
ATOM 1035 C C . GLU A 1 127 ? -12.582 -2.821 9.252 1.00 92.00 127 GLU A C 1
ATOM 1037 O O . GLU A 1 127 ? -13.413 -2.671 10.146 1.00 92.00 127 GLU A O 1
ATOM 1042 N N . ILE A 1 128 ? -11.274 -2.910 9.515 1.00 88.31 128 ILE A N 1
ATOM 1043 C CA . ILE A 1 128 ? -10.726 -2.851 10.880 1.00 88.31 128 ILE A CA 1
ATOM 1044 C C . ILE A 1 128 ? -11.102 -1.534 11.573 1.00 88.31 128 ILE A C 1
ATOM 1046 O O . ILE A 1 128 ? -11.381 -1.521 12.771 1.00 88.31 128 ILE A O 1
ATOM 1050 N N . THR A 1 129 ? -11.091 -0.416 10.845 1.00 90.06 129 THR A N 1
ATOM 1051 C CA . THR A 1 129 ? -11.428 0.902 11.405 1.00 90.06 129 THR A CA 1
ATOM 1052 C C . THR A 1 129 ? -12.910 0.989 11.764 1.00 90.06 129 THR A C 1
ATOM 1054 O O . THR A 1 129 ? -13.233 1.373 12.884 1.00 90.06 129 THR A O 1
ATOM 1057 N N . GLN A 1 130 ? -13.799 0.549 10.871 1.00 94.62 130 GLN A N 1
ATOM 1058 C CA . GLN A 1 130 ? -15.241 0.501 11.130 1.00 94.62 130 GLN A CA 1
ATOM 1059 C C . GLN A 1 130 ? -15.577 -0.410 12.314 1.00 94.62 130 GLN A C 1
ATOM 1061 O O . GLN A 1 130 ? -16.399 -0.064 13.159 1.00 94.62 130 GLN A O 1
ATOM 1066 N N . GLU A 1 131 ? -14.919 -1.564 12.413 1.00 90.88 131 GLU A N 1
ATOM 1067 C CA . GLU A 1 131 ? -15.128 -2.481 13.531 1.00 90.88 131 GLU A CA 1
ATOM 1068 C C . GLU A 1 131 ? -14.645 -1.880 14.859 1.00 90.88 131 GLU A C 1
ATOM 1070 O O . GLU A 1 131 ? -15.317 -1.988 15.885 1.00 90.88 131 GLU A O 1
ATOM 1075 N N . LYS A 1 132 ? -13.515 -1.160 14.847 1.00 87.25 132 LYS A N 1
ATOM 1076 C CA . LYS A 1 132 ? -13.039 -0.418 16.024 1.00 87.25 132 LYS A CA 1
ATOM 1077 C C . LYS A 1 132 ? -14.045 0.639 16.478 1.00 87.25 132 LYS A C 1
ATOM 1079 O O . LYS A 1 132 ? -14.245 0.780 17.683 1.00 87.25 132 LYS A O 1
ATOM 1084 N N . GLU A 1 133 ? -14.664 1.363 15.551 1.00 94.31 133 GLU A N 1
ATOM 1085 C CA . GLU A 1 133 ? -15.689 2.366 15.865 1.00 94.31 133 GLU A CA 1
ATOM 1086 C C . GLU A 1 133 ? -16.926 1.730 16.513 1.00 94.31 133 GLU A C 1
ATOM 1088 O O . GLU A 1 133 ? -17.374 2.212 17.554 1.00 94.31 133 GLU A O 1
ATOM 1093 N N . LYS A 1 134 ? -17.413 0.600 15.982 1.00 94.56 134 LYS A N 1
ATOM 1094 C CA . LYS A 1 134 ? -18.534 -0.149 16.580 1.00 94.56 134 LYS A CA 1
ATOM 1095 C C . LYS A 1 134 ? -18.232 -0.597 18.008 1.00 94.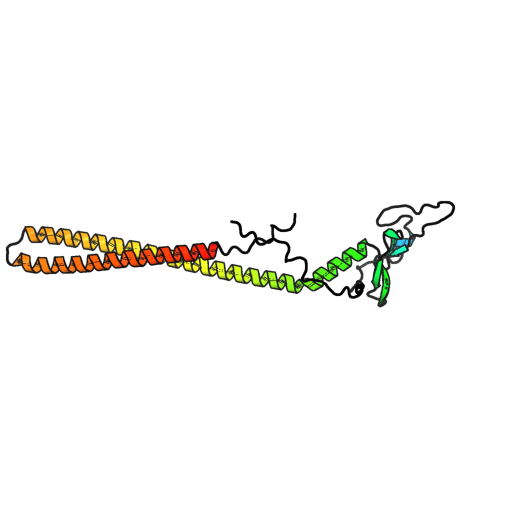56 134 LYS A C 1
ATOM 1097 O O . LYS A 1 134 ? -19.017 -0.322 18.910 1.00 94.56 134 LYS A O 1
ATOM 1102 N N . ILE A 1 135 ? -17.067 -1.209 18.235 1.00 88.44 135 ILE A N 1
ATOM 1103 C CA . ILE A 1 135 ? -16.661 -1.668 19.574 1.00 88.44 135 ILE A CA 1
ATOM 1104 C C . ILE A 1 135 ? -16.554 -0.487 20.552 1.00 88.44 135 ILE A C 1
ATOM 1106 O O . ILE A 1 135 ? -16.889 -0.612 21.730 1.00 88.44 135 ILE A O 1
ATOM 1110 N N . ILE A 1 136 ? -16.074 0.676 20.097 1.00 90.94 136 ILE A N 1
ATOM 1111 C CA . ILE A 1 136 ? -16.003 1.878 20.938 1.00 90.94 136 ILE A CA 1
ATOM 1112 C C . ILE A 1 136 ? -17.404 2.334 21.360 1.00 90.94 136 ILE A C 1
ATOM 1114 O O . ILE A 1 136 ? -17.592 2.655 22.537 1.00 90.94 136 ILE A O 1
ATOM 1118 N N . GLU A 1 137 ? -18.370 2.331 20.442 1.00 96.00 137 GLU A N 1
ATOM 1119 C CA . GLU A 1 137 ? -19.751 2.713 20.746 1.00 96.00 137 GLU A CA 1
ATOM 1120 C C . GLU A 1 137 ? -20.434 1.700 21.678 1.00 96.00 137 GLU A C 1
ATOM 1122 O O . GLU A 1 137 ? -21.066 2.090 22.658 1.00 96.00 137 GLU A O 1
ATOM 1127 N N . GLU A 1 138 ? -20.227 0.397 21.470 1.00 93.69 138 GLU A N 1
ATOM 1128 C CA . GLU A 1 138 ? -20.723 -0.653 22.374 1.00 93.69 138 GLU A CA 1
ATOM 1129 C C . GLU A 1 138 ? -20.184 -0.485 23.803 1.00 93.69 138 GLU A C 1
ATOM 1131 O O . GLU A 1 138 ? -20.943 -0.539 24.775 1.00 93.69 138 GLU A O 1
ATOM 1136 N N . ILE A 1 139 ? -18.883 -0.200 23.948 1.00 89.12 139 ILE A N 1
ATOM 1137 C CA . ILE A 1 139 ? -18.263 0.071 25.253 1.00 89.12 139 ILE A CA 1
ATOM 1138 C C . ILE A 1 139 ? -18.884 1.309 25.908 1.00 89.12 139 ILE A C 1
ATOM 1140 O O . ILE A 1 139 ? -19.058 1.335 27.131 1.00 89.12 139 ILE A O 1
ATOM 1144 N N . LYS A 1 140 ? -19.182 2.353 25.130 1.00 95.88 140 LYS A N 1
ATOM 1145 C CA . LYS A 1 140 ? -19.808 3.577 25.638 1.00 95.88 140 LYS A CA 1
ATOM 1146 C C . LYS A 1 140 ? -21.217 3.289 26.164 1.00 95.88 140 LYS A C 1
ATOM 1148 O O . LYS A 1 140 ? -21.490 3.613 27.319 1.00 95.88 140 LYS A O 1
ATOM 1153 N N . ASN A 1 141 ? -22.036 2.577 25.394 1.00 95.62 141 ASN A N 1
ATOM 1154 C CA . ASN A 1 141 ? -23.384 2.170 25.801 1.00 95.62 141 ASN A CA 1
ATOM 1155 C C . ASN A 1 141 ? -23.365 1.300 27.069 1.00 95.62 141 ASN A C 1
ATOM 1157 O O . ASN A 1 141 ? -24.120 1.540 28.009 1.00 95.62 141 ASN A O 1
ATOM 1161 N N . CYS A 1 142 ? -22.441 0.338 27.161 1.00 88.94 142 CYS A N 1
ATOM 1162 C CA . CYS A 1 142 ? -22.305 -0.494 28.360 1.00 88.94 142 CYS A CA 1
ATOM 1163 C C . CYS A 1 142 ? -21.932 0.326 29.604 1.00 88.94 142 CYS A C 1
ATOM 1165 O O . CYS A 1 142 ? -22.435 0.068 30.698 1.00 88.94 142 CYS A O 1
ATOM 1167 N N . LYS A 1 143 ? -21.066 1.337 29.459 1.00 91.56 143 LYS A N 1
ATOM 1168 C CA . LYS A 1 143 ? -20.723 2.241 30.567 1.00 91.56 143 LYS A CA 1
ATOM 1169 C C . LYS A 1 143 ? -21.927 3.054 31.032 1.00 91.56 143 LYS A C 1
ATOM 1171 O O . LYS A 1 143 ? -22.116 3.195 32.238 1.00 91.56 143 LYS A O 1
ATOM 1176 N N . GLU A 1 144 ? -22.736 3.559 30.106 1.00 95.50 144 GLU A N 1
ATOM 1177 C CA . GLU A 1 144 ? -23.966 4.290 30.430 1.00 95.50 144 GLU A CA 1
ATOM 1178 C C . GLU A 1 144 ? -24.964 3.396 31.185 1.00 95.50 144 GLU A C 1
ATOM 1180 O O . GLU A 1 144 ? -25.476 3.802 32.233 1.00 95.50 144 GLU A O 1
ATOM 1185 N N . ASN A 1 145 ? -25.131 2.143 30.745 1.00 91.81 145 ASN A N 1
ATOM 1186 C CA . ASN A 1 145 ? -25.952 1.141 31.434 1.00 91.81 145 ASN A CA 1
ATOM 1187 C C . ASN A 1 145 ? -25.454 0.866 32.862 1.00 91.81 145 ASN A C 1
ATOM 1189 O O . ASN A 1 145 ? -26.249 0.846 33.803 1.00 91.81 145 ASN A O 1
ATOM 1193 N N . ILE A 1 146 ? -24.138 0.716 33.061 1.00 89.31 146 ILE A N 1
ATOM 1194 C CA . ILE A 1 146 ? -23.548 0.534 34.399 1.00 89.31 146 ILE A CA 1
ATOM 1195 C C . ILE A 1 146 ? -23.875 1.727 35.309 1.00 89.31 146 ILE A C 1
ATOM 1197 O O . ILE A 1 146 ? -24.232 1.535 36.473 1.00 89.31 146 ILE A O 1
ATOM 1201 N N . GLU A 1 147 ? -23.757 2.960 34.814 1.00 94.56 147 GLU A N 1
ATOM 1202 C CA . GLU A 1 147 ? -24.062 4.156 35.607 1.00 94.56 147 GLU A CA 1
ATOM 1203 C C . GLU A 1 147 ? -25.560 4.308 35.901 1.00 94.56 147 GLU A C 1
ATOM 1205 O O . GLU A 1 147 ? -25.942 4.827 36.954 1.00 94.56 147 GLU A O 1
ATOM 1210 N N . GLN A 1 148 ? -26.438 3.837 35.015 1.00 95.44 148 GLN A N 1
ATOM 1211 C CA . GLN A 1 148 ? -27.866 3.745 35.307 1.00 95.44 148 GLN A CA 1
ATOM 1212 C C . GLN A 1 148 ? -28.154 2.712 36.406 1.00 95.44 148 GLN A C 1
ATOM 1214 O O . GLN A 1 148 ? -28.762 3.067 37.418 1.00 95.44 148 GLN A O 1
ATOM 1219 N N . LEU A 1 149 ? -27.646 1.484 36.273 1.00 89.19 149 LEU A N 1
ATOM 1220 C CA . LEU A 1 149 ? -27.841 0.420 37.264 1.00 89.19 149 LEU A CA 1
ATOM 1221 C C . LEU A 1 149 ? -27.314 0.819 38.649 1.00 89.19 149 LEU A C 1
ATOM 1223 O O . LEU A 1 149 ? -27.975 0.590 39.659 1.00 89.19 149 LEU A O 1
ATOM 1227 N N . LYS A 1 150 ? -26.166 1.504 38.722 1.00 91.25 150 LYS A N 1
ATOM 1228 C CA . LYS A 1 150 ? -25.642 2.049 39.989 1.00 91.25 150 LYS A CA 1
ATOM 1229 C C . LYS A 1 150 ? -26.587 3.062 40.640 1.00 91.25 150 LYS A C 1
ATOM 1231 O O . LYS A 1 150 ? -26.715 3.077 41.867 1.00 91.25 150 LYS A O 1
ATOM 1236 N N . ARG A 1 151 ? -27.231 3.930 39.849 1.00 94.56 151 ARG A N 1
ATOM 1237 C CA . ARG A 1 151 ? -28.216 4.901 40.358 1.00 94.56 151 ARG A CA 1
ATOM 1238 C C . ARG A 1 151 ? -29.449 4.188 40.901 1.00 94.56 151 ARG A C 1
ATOM 1240 O O . ARG A 1 151 ? -29.902 4.514 41.998 1.00 94.56 151 ARG A O 1
ATOM 1247 N N . GLU A 1 152 ? -29.954 3.197 40.176 1.00 90.62 152 GLU A N 1
ATOM 1248 C CA . GLU A 1 152 ? -31.092 2.380 40.606 1.00 90.62 152 GLU A CA 1
ATOM 1249 C C . GLU A 1 152 ? -30.785 1.609 41.894 1.00 90.62 152 GLU A C 1
ATOM 1251 O O . GLU A 1 152 ? -31.569 1.683 42.844 1.00 90.62 152 GLU A O 1
ATOM 1256 N N . TYR A 1 153 ? -29.607 0.984 41.976 1.00 87.94 153 TYR A N 1
ATOM 1257 C CA . TYR A 1 153 ? -29.120 0.303 43.175 1.00 87.94 153 TYR A CA 1
ATOM 1258 C C . TYR A 1 153 ? -29.075 1.246 44.384 1.00 87.94 153 TYR A C 1
ATOM 1260 O O . TYR A 1 153 ? -29.599 0.928 45.453 1.00 87.94 153 TYR A O 1
ATOM 1268 N N . LYS A 1 154 ? -28.507 2.451 44.223 1.00 93.88 154 LYS A N 1
ATOM 1269 C CA . LYS A 1 154 ? -28.448 3.456 45.297 1.00 93.88 154 LYS A CA 1
ATOM 1270 C C . LYS A 1 154 ? -29.848 3.861 45.768 1.00 93.88 154 LYS A C 1
ATOM 1272 O O . LYS A 1 154 ? -30.083 3.953 46.972 1.00 93.88 154 LYS A O 1
ATOM 1277 N N . ASN A 1 155 ? -30.783 4.053 44.838 1.00 92.94 155 ASN A N 1
ATOM 1278 C CA . ASN A 1 155 ? -32.171 4.391 45.153 1.00 92.94 155 ASN A CA 1
ATOM 1279 C C . ASN A 1 155 ? -32.879 3.260 45.917 1.00 92.94 155 ASN A C 1
ATOM 1281 O O . ASN A 1 155 ? -33.561 3.522 46.909 1.00 92.94 155 ASN A O 1
ATOM 1285 N N . LEU A 1 156 ? -32.708 2.007 45.485 1.00 87.38 156 LEU A N 1
ATOM 1286 C CA . LEU A 1 156 ? -33.238 0.822 46.169 1.00 87.38 156 LEU A CA 1
ATOM 1287 C C . LEU A 1 156 ? -32.660 0.679 47.577 1.00 87.38 156 LEU A C 1
ATOM 1289 O O . LEU A 1 156 ? -33.408 0.481 48.534 1.00 87.38 156 LEU A O 1
ATOM 1293 N N . HIS A 1 157 ? -31.351 0.866 47.724 1.00 85.38 157 HIS A N 1
ATOM 1294 C CA . HIS A 1 157 ? -30.681 0.821 49.016 1.00 85.38 157 HIS A CA 1
ATOM 1295 C C . HIS A 1 157 ? -31.225 1.888 49.986 1.00 85.38 157 HIS A C 1
ATOM 1297 O O . HIS A 1 157 ? -31.522 1.584 51.143 1.00 85.38 157 HIS A O 1
ATOM 1303 N N . SER A 1 158 ? -31.431 3.126 49.519 1.00 92.25 158 SER A N 1
ATOM 1304 C CA . SER A 1 158 ? -32.059 4.190 50.318 1.00 92.25 158 SER A CA 1
ATOM 1305 C C . SER A 1 158 ? -33.498 3.856 50.727 1.00 92.25 158 SER A C 1
ATOM 1307 O O . SER A 1 158 ? -33.860 4.088 51.880 1.00 92.25 158 SER A O 1
ATOM 1309 N N . LYS A 1 159 ? -34.304 3.264 49.831 1.00 90.31 159 LYS A N 1
ATOM 1310 C CA . LYS A 1 159 ? -35.669 2.805 50.153 1.00 90.31 159 LYS A CA 1
ATOM 1311 C C . LYS A 1 159 ? -35.668 1.728 51.237 1.00 90.31 159 LYS A C 1
ATOM 1313 O O . LYS A 1 159 ? -36.419 1.843 52.197 1.00 90.31 159 LYS A O 1
ATOM 1318 N N . ILE A 1 160 ? -34.787 0.728 51.134 1.00 82.69 160 ILE A N 1
ATOM 1319 C CA . ILE A 1 160 ? -34.641 -0.321 52.159 1.00 82.69 160 ILE A CA 1
ATOM 1320 C C . ILE A 1 160 ? -34.290 0.293 53.516 1.00 82.69 160 ILE A C 1
ATOM 1322 O O . ILE A 1 160 ? -34.816 -0.134 54.543 1.00 82.69 160 ILE A O 1
ATOM 1326 N N . PHE A 1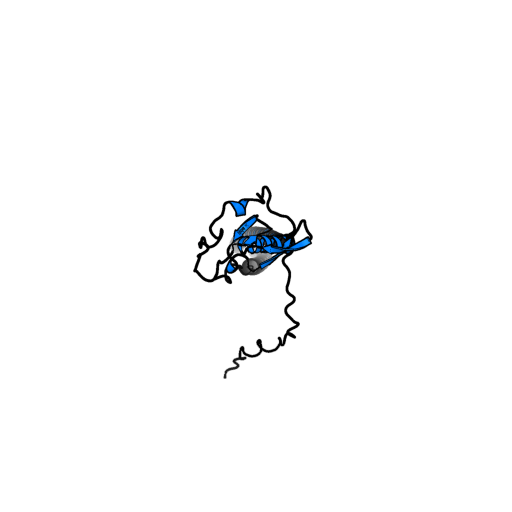 161 ? -33.387 1.276 53.538 1.00 87.56 161 PHE A N 1
ATOM 1327 C CA . PHE A 1 161 ? -32.986 1.934 54.777 1.00 87.56 161 PHE A CA 1
ATOM 1328 C C . PHE A 1 161 ? -34.145 2.712 55.418 1.00 87.56 161 PHE A C 1
ATOM 1330 O O . PHE A 1 161 ? -34.363 2.584 56.623 1.00 87.56 161 PHE A O 1
ATOM 1337 N N . ALA A 1 162 ? -34.913 3.459 54.620 1.00 86.44 162 ALA A N 1
ATOM 1338 C CA . ALA A 1 162 ? -36.102 4.169 55.086 1.00 86.44 162 ALA A CA 1
ATOM 1339 C C . ALA A 1 162 ? -37.164 3.202 55.642 1.00 86.44 162 ALA A C 1
ATOM 1341 O O . ALA A 1 162 ? -37.657 3.396 56.752 1.00 86.44 162 ALA A O 1
ATOM 1342 N N . GLU A 1 163 ? -37.433 2.100 54.940 1.00 84.31 163 GLU A N 1
ATOM 1343 C CA . GLU A 1 163 ? -38.425 1.106 55.366 1.00 84.31 163 GLU A CA 1
ATOM 1344 C C . GLU A 1 163 ? -38.011 0.378 56.655 1.00 84.31 163 GLU A C 1
ATOM 1346 O O . GLU A 1 163 ? -38.820 0.134 57.556 1.00 84.31 163 GLU A O 1
ATOM 1351 N N . LYS A 1 164 ? -36.708 0.101 56.806 1.00 81.94 164 LYS A N 1
ATOM 1352 C CA . LYS A 1 164 ? -36.122 -0.428 58.050 1.00 81.94 164 LYS A CA 1
ATOM 1353 C C . LYS A 1 164 ? -36.221 0.550 59.226 1.00 81.94 164 LYS A C 1
ATOM 1355 O O . LYS A 1 164 ? -36.243 0.111 60.376 1.00 81.94 164 LYS A O 1
ATOM 1360 N N . ALA A 1 165 ? -36.229 1.857 58.972 1.00 82.94 165 ALA A N 1
ATOM 1361 C CA . ALA A 1 165 ? -36.424 2.860 60.014 1.00 82.94 165 ALA A CA 1
ATOM 1362 C C . ALA A 1 165 ? -37.902 2.936 60.434 1.00 82.94 165 ALA A C 1
ATOM 1364 O O . ALA A 1 165 ? -38.195 2.933 61.629 1.00 82.94 165 ALA A O 1
ATOM 1365 N N . ASN A 1 166 ? -38.824 2.899 59.469 1.00 79.62 166 ASN A N 1
ATOM 1366 C CA . ASN A 1 166 ? -40.270 2.915 59.714 1.00 79.62 166 ASN A CA 1
ATOM 1367 C C . ASN A 1 166 ? -40.740 1.699 60.535 1.00 79.62 166 ASN A C 1
ATOM 1369 O O . ASN A 1 166 ? -41.481 1.850 61.506 1.00 79.62 166 ASN A O 1
ATOM 1373 N N . THR A 1 167 ? -40.223 0.504 60.232 1.00 75.44 167 THR A N 1
ATOM 1374 C CA . THR A 1 167 ? -40.520 -0.741 60.978 1.00 75.44 167 THR A CA 1
ATOM 1375 C C . THR A 1 167 ? -40.157 -0.703 62.456 1.00 75.44 167 THR A C 1
ATOM 1377 O O . THR A 1 167 ? -40.802 -1.370 63.268 1.00 75.44 167 THR A O 1
ATOM 1380 N N . ARG A 1 168 ? -39.110 0.043 62.832 1.00 72.56 168 ARG A N 1
ATOM 1381 C CA . ARG A 1 168 ? -38.694 0.180 64.238 1.00 72.56 168 ARG A CA 1
ATOM 1382 C C . ARG A 1 168 ? -39.681 1.015 65.055 1.00 72.56 168 ARG A C 1
ATOM 1384 O O . ARG A 1 168 ? -39.759 0.814 66.263 1.00 72.56 168 ARG A O 1
ATOM 1391 N N . ASN A 1 169 ? -40.451 1.882 64.398 1.00 72.06 169 ASN A N 1
ATOM 1392 C CA . ASN A 1 169 ? -41.372 2.824 65.032 1.00 72.06 169 ASN A CA 1
ATOM 1393 C C . ASN A 1 169 ? -42.827 2.310 65.117 1.00 72.06 169 ASN A C 1
ATOM 1395 O O . ASN A 1 169 ? -43.632 2.909 65.824 1.00 72.06 169 ASN A O 1
ATOM 1399 N N . ASN A 1 170 ? -43.170 1.199 64.449 1.00 56.97 170 ASN A N 1
ATOM 1400 C CA . ASN A 1 170 ? -44.541 0.673 64.360 1.00 56.97 170 ASN A CA 1
ATOM 1401 C C . ASN A 1 170 ? -44.805 -0.556 65.264 1.00 56.97 170 ASN A C 1
ATOM 1403 O O . ASN A 1 170 ? -43.911 -1.348 65.561 1.00 56.97 170 ASN A O 1
ATOM 1407 N N . GLY A 1 171 ? -46.063 -0.740 65.695 1.00 55.72 171 GLY A N 1
ATOM 1408 C CA . GLY A 1 171 ? -46.531 -1.852 66.546 1.00 55.72 171 GLY A CA 1
ATOM 1409 C C . GLY A 1 171 ? -46.567 -3.237 65.865 1.00 55.72 171 GLY A C 1
ATOM 1410 O O . GLY A 1 171 ? -46.468 -3.360 64.647 1.00 55.72 171 GLY A O 1
ATOM 1411 N N . ASN A 1 172 ? -46.717 -4.311 66.657 1.00 59.38 172 ASN A N 1
ATOM 1412 C CA . ASN A 1 172 ? -46.414 -5.702 66.260 1.00 59.38 172 ASN A CA 1
ATOM 1413 C C . ASN A 1 172 ? -47.145 -6.259 65.017 1.00 59.38 172 ASN A C 1
ATOM 1415 O O . ASN A 1 172 ? -46.542 -7.060 64.308 1.00 59.38 172 ASN A O 1
ATOM 1419 N N . ALA A 1 173 ? -48.381 -5.847 64.713 1.00 55.69 173 ALA A N 1
ATOM 1420 C CA . ALA A 1 173 ? -49.102 -6.315 63.517 1.00 55.69 173 ALA A CA 1
ATOM 1421 C C . ALA A 1 173 ? -48.589 -5.675 62.206 1.00 55.69 173 ALA A C 1
ATOM 1423 O O . ALA A 1 173 ? -48.608 -6.313 61.157 1.00 55.69 173 ALA A O 1
ATOM 1424 N N . SER A 1 174 ? -48.059 -4.449 62.276 1.00 58.69 174 SER A N 1
ATOM 1425 C CA . SER A 1 174 ? -47.490 -3.718 61.132 1.00 58.69 174 SER A CA 1
ATOM 1426 C C . SER A 1 174 ? -46.101 -4.261 60.728 1.00 58.69 174 SER A C 1
ATOM 1428 O O . SER A 1 174 ? -45.771 -4.362 59.549 1.00 58.69 174 SER A O 1
ATOM 1430 N N . LYS A 1 175 ? -45.337 -4.801 61.692 1.00 60.28 175 LYS A N 1
ATOM 1431 C CA . LYS A 1 175 ? -43.983 -5.359 61.481 1.00 60.28 175 LYS A CA 1
ATOM 1432 C C . LYS A 1 175 ? -43.905 -6.569 60.538 1.00 60.28 175 LYS A C 1
ATOM 1434 O O . LYS A 1 175 ? -42.821 -6.866 60.036 1.00 60.28 175 LYS A O 1
ATOM 1439 N N . VAL A 1 176 ? -45.001 -7.309 60.336 1.00 68.56 176 VAL A N 1
ATOM 1440 C CA . VAL A 1 176 ? -45.022 -8.489 59.448 1.00 68.56 176 VAL A CA 1
ATOM 1441 C C . VAL A 1 176 ? -45.122 -8.064 57.983 1.00 68.56 176 VAL A C 1
ATOM 1443 O O . VAL A 1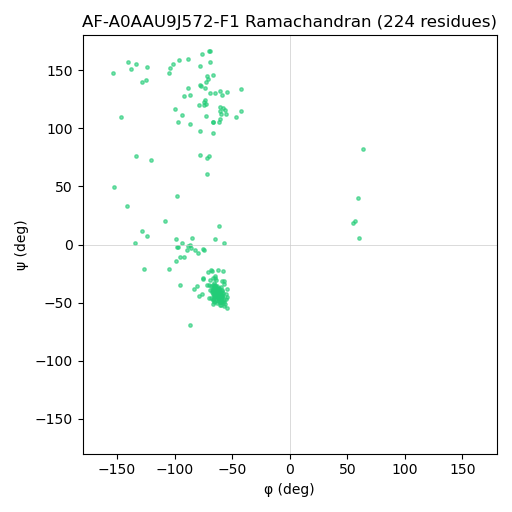 176 ? -44.361 -8.573 57.163 1.00 68.56 176 VAL A O 1
ATOM 1446 N N . SER A 1 177 ? -45.992 -7.096 57.677 1.00 71.38 177 SER A N 1
ATOM 1447 C CA . SER A 1 177 ? -46.162 -6.531 56.331 1.00 71.38 177 SER A CA 1
ATOM 1448 C C . SER A 1 177 ? -44.860 -5.909 55.827 1.00 71.38 177 SER A C 1
ATOM 1450 O O . SER A 1 177 ? -44.351 -6.267 54.766 1.00 71.38 177 SER A O 1
ATOM 1452 N N . ASP A 1 178 ? -44.240 -5.066 56.647 1.00 71.12 178 ASP A N 1
ATOM 1453 C CA . ASP A 1 178 ? -43.010 -4.380 56.264 1.00 71.12 178 ASP A CA 1
ATOM 1454 C C . ASP A 1 178 ? -41.817 -5.345 56.091 1.00 71.12 178 ASP A C 1
ATOM 1456 O O . ASP A 1 178 ? -40.924 -5.117 55.274 1.00 71.12 178 ASP A O 1
ATOM 1460 N N . ARG A 1 179 ? -41.794 -6.474 56.820 1.00 75.81 179 ARG A N 1
ATOM 1461 C CA . ARG A 1 179 ? -40.778 -7.529 56.637 1.00 75.81 179 ARG A CA 1
ATOM 1462 C C . ARG A 1 179 ? -40.856 -8.173 55.253 1.00 75.81 179 ARG A C 1
ATOM 1464 O O . ARG A 1 179 ? -39.812 -8.507 54.693 1.00 75.81 179 ARG A O 1
ATOM 1471 N N . VAL A 1 180 ? -42.062 -8.348 54.711 1.00 82.38 180 VAL A N 1
ATOM 1472 C CA . VAL A 1 180 ? -42.268 -8.887 53.357 1.00 82.38 180 VAL A CA 1
ATOM 1473 C C . VAL A 1 180 ? -41.722 -7.905 52.323 1.00 82.38 180 VAL A C 1
ATOM 1475 O O . VAL A 1 180 ? -40.915 -8.300 51.482 1.00 82.38 180 VAL A O 1
ATOM 1478 N N . VAL A 1 181 ? -42.053 -6.617 52.460 1.00 81.19 181 VAL A N 1
ATOM 1479 C CA . VAL A 1 181 ? -41.554 -5.548 51.579 1.00 81.19 181 VAL A CA 1
ATOM 1480 C C . VAL A 1 181 ? -40.023 -5.470 51.611 1.00 81.19 181 VAL A C 1
ATOM 1482 O O . VAL A 1 181 ? -39.379 -5.430 50.564 1.00 81.19 181 VAL A O 1
ATOM 1485 N N . ILE A 1 182 ? -39.409 -5.525 52.798 1.00 77.88 182 ILE A N 1
ATOM 1486 C CA . ILE A 1 182 ? -37.945 -5.503 52.948 1.00 77.88 182 ILE A CA 1
ATOM 1487 C C . ILE A 1 182 ? -37.289 -6.713 52.269 1.00 77.88 182 ILE A C 1
ATOM 1489 O O . ILE A 1 182 ? -36.270 -6.551 51.596 1.00 77.88 182 ILE A O 1
ATOM 1493 N N . ASN A 1 183 ? -37.847 -7.917 52.420 1.00 84.25 183 ASN A N 1
ATOM 1494 C CA . ASN A 1 183 ? -37.300 -9.122 51.789 1.00 84.25 183 ASN A CA 1
ATOM 1495 C C . ASN A 1 183 ? -37.392 -9.066 50.262 1.00 84.25 183 ASN A C 1
ATOM 1497 O O . ASN A 1 183 ? -36.457 -9.480 49.575 1.00 84.25 183 ASN A O 1
ATOM 1501 N N . GLU A 1 184 ? -38.479 -8.518 49.726 1.00 87.88 184 GLU A N 1
ATOM 1502 C CA . GLU A 1 184 ? -38.646 -8.361 48.285 1.00 87.88 184 GLU A CA 1
ATOM 1503 C C . GLU A 1 184 ? -37.683 -7.318 47.702 1.00 87.88 184 GLU A C 1
ATOM 1505 O O . GLU A 1 184 ? -37.069 -7.548 46.659 1.00 87.88 184 GLU A O 1
ATOM 1510 N N . LEU A 1 185 ? -37.452 -6.212 48.416 1.00 81.25 185 LEU A N 1
ATOM 1511 C CA . LEU A 1 185 ? -36.436 -5.230 48.036 1.00 81.25 185 LEU A CA 1
ATOM 1512 C C . LEU A 1 185 ? -35.013 -5.807 48.113 1.00 81.25 185 LEU A C 1
ATOM 1514 O O . LEU A 1 185 ? -34.204 -5.533 47.232 1.00 81.25 185 LEU A O 1
ATOM 1518 N N . LEU A 1 186 ? -34.704 -6.634 49.120 1.00 83.25 186 LEU A N 1
ATOM 1519 C CA . LEU A 1 186 ? -33.411 -7.326 49.223 1.00 83.25 186 LEU A CA 1
ATOM 1520 C C . LEU A 1 186 ? -33.190 -8.324 48.081 1.00 83.25 186 LEU A C 1
ATOM 1522 O O . LEU A 1 186 ? -32.062 -8.471 47.615 1.00 83.25 186 LEU A O 1
ATOM 1526 N N . LYS A 1 187 ? -34.250 -9.000 47.624 1.00 89.81 187 LYS A N 1
ATOM 1527 C CA . LYS A 1 187 ? -34.184 -9.885 46.457 1.00 89.81 187 LYS A CA 1
ATOM 1528 C C . LYS A 1 187 ? -33.831 -9.094 45.193 1.00 89.81 187 LYS A C 1
ATOM 1530 O O . LYS A 1 187 ? -32.851 -9.433 44.539 1.00 89.81 187 LYS A O 1
ATOM 1535 N N . LYS A 1 188 ? -34.547 -7.994 44.928 1.00 86.50 188 LYS A N 1
ATOM 1536 C CA . LYS A 1 188 ? -34.265 -7.092 43.795 1.00 86.50 188 LYS A CA 1
ATOM 1537 C C . LYS A 1 188 ? -32.856 -6.497 43.853 1.00 86.50 188 LYS A C 1
ATOM 1539 O O . LYS A 1 188 ? -32.208 -6.353 42.825 1.00 86.50 188 LYS A O 1
ATOM 1544 N N . LEU A 1 189 ? -32.363 -6.182 45.054 1.00 81.25 189 LEU A N 1
ATOM 1545 C CA . LEU A 1 189 ? -31.007 -5.667 45.248 1.00 81.25 189 LEU A CA 1
ATOM 1546 C C . LEU A 1 189 ? -29.943 -6.688 44.801 1.00 81.25 189 LEU A C 1
ATOM 1548 O O . LEU A 1 189 ? -29.021 -6.328 44.077 1.00 81.25 189 LEU A O 1
ATOM 1552 N N . LYS A 1 190 ? -30.095 -7.962 45.190 1.00 86.56 190 LYS A N 1
ATOM 1553 C CA . LYS A 1 190 ? -29.180 -9.043 44.781 1.00 86.56 190 LYS A CA 1
ATOM 1554 C C . LYS A 1 190 ? -29.225 -9.317 43.279 1.00 86.56 190 LYS A C 1
ATOM 1556 O O . LYS A 1 190 ? -28.189 -9.589 42.683 1.00 86.56 190 LYS A O 1
ATOM 1561 N N . GLU A 1 191 ? -30.414 -9.256 42.678 1.00 87.25 191 GLU A N 1
ATOM 1562 C CA . GLU A 1 191 ? -30.583 -9.384 41.224 1.00 87.25 191 GLU A CA 1
ATOM 1563 C C . GLU A 1 191 ? -29.802 -8.275 40.495 1.00 87.25 191 GLU A C 1
ATOM 1565 O O . GLU A 1 191 ? -28.992 -8.568 39.621 1.00 87.25 191 GLU A O 1
ATOM 1570 N N . GLN A 1 192 ? -29.909 -7.023 40.948 1.00 79.56 192 GLN A N 1
ATOM 1571 C CA . GLN A 1 192 ? -29.148 -5.913 40.363 1.00 79.56 192 GLN A CA 1
ATOM 1572 C C . GLN A 1 192 ? -27.629 -6.005 40.576 1.00 79.56 192 GLN A C 1
ATOM 1574 O O . GLN A 1 192 ? -26.862 -5.590 39.706 1.00 79.56 192 GLN A O 1
ATOM 1579 N N . GLU A 1 193 ? -27.162 -6.522 41.716 1.00 81.56 193 GLU A N 1
ATOM 1580 C CA . GLU A 1 193 ? -25.728 -6.770 41.930 1.00 81.56 193 GLU A CA 1
ATOM 1581 C C . GLU A 1 193 ? -25.176 -7.758 40.899 1.00 81.56 193 GLU A C 1
ATOM 1583 O O . GLU A 1 193 ? -24.091 -7.539 40.351 1.00 81.56 193 GLU A O 1
ATOM 1588 N N . LEU A 1 194 ? -25.939 -8.815 40.606 1.00 90.56 194 LEU A N 1
ATOM 1589 C CA . LEU A 1 194 ? -25.579 -9.806 39.600 1.00 90.56 194 LEU A CA 1
ATOM 1590 C C . LEU A 1 194 ? -25.535 -9.187 38.198 1.00 90.56 194 LEU A C 1
ATOM 1592 O O . LEU A 1 194 ? -24.561 -9.395 37.474 1.00 90.56 194 LEU A O 1
ATOM 1596 N N . ASP A 1 195 ? -26.525 -8.367 37.846 1.00 85.62 195 ASP A N 1
ATOM 1597 C CA . ASP A 1 195 ? -26.566 -7.674 36.555 1.00 85.62 195 ASP A CA 1
ATOM 1598 C C . ASP A 1 195 ? -25.356 -6.748 36.364 1.00 85.62 195 ASP A C 1
ATOM 1600 O O . ASP A 1 195 ? -24.706 -6.767 35.317 1.00 85.62 195 ASP A O 1
ATOM 1604 N N . ILE A 1 196 ? -24.971 -5.990 37.399 1.00 84.19 196 ILE A N 1
ATOM 1605 C CA . ILE A 1 196 ? -23.776 -5.132 37.356 1.00 84.19 196 ILE A CA 1
ATOM 1606 C C . ILE A 1 196 ? -22.506 -5.961 37.120 1.00 84.19 196 ILE A C 1
ATOM 1608 O O . ILE A 1 196 ? -21.618 -5.526 36.380 1.00 84.19 196 ILE A O 1
ATOM 1612 N N . VAL A 1 197 ? -22.381 -7.126 37.760 1.00 90.81 197 VAL A N 1
ATOM 1613 C CA . VAL A 1 197 ? -21.229 -8.023 37.568 1.00 90.81 197 VAL A CA 1
ATOM 1614 C C . VAL A 1 197 ? -21.203 -8.574 36.141 1.00 90.81 197 VAL A C 1
ATOM 1616 O O . VAL A 1 197 ? -20.146 -8.550 35.510 1.00 90.81 197 VAL A O 1
ATOM 1619 N N . ASN A 1 198 ? -22.350 -8.995 35.606 1.00 90.25 198 ASN A N 1
ATOM 1620 C CA . ASN A 1 198 ? -22.458 -9.518 34.245 1.00 90.25 198 ASN A CA 1
ATOM 1621 C C . ASN A 1 198 ? -22.034 -8.473 33.203 1.00 90.25 198 ASN A C 1
ATOM 1623 O O . ASN A 1 198 ? -21.143 -8.743 32.398 1.00 90.25 198 ASN A O 1
ATOM 1627 N N . VAL A 1 199 ? -22.562 -7.248 33.285 1.00 84.31 199 VAL A N 1
ATOM 1628 C CA . VAL A 1 199 ? -22.208 -6.170 32.343 1.00 84.31 199 VAL A CA 1
ATOM 1629 C C . VAL A 1 199 ? -20.732 -5.769 32.472 1.00 84.31 199 VAL A C 1
ATOM 1631 O O . VAL A 1 199 ? -20.069 -5.475 31.477 1.00 84.31 199 VAL A O 1
ATOM 1634 N N . LYS A 1 200 ? -20.152 -5.792 33.681 1.00 83.62 200 LYS A N 1
ATOM 1635 C CA . LYS A 1 200 ? -18.704 -5.560 33.855 1.00 83.62 200 LYS A CA 1
ATOM 1636 C C . LYS A 1 200 ? -17.859 -6.619 33.150 1.00 83.62 200 LYS A C 1
ATOM 1638 O O . LYS A 1 200 ? -16.864 -6.263 32.519 1.00 83.62 200 LYS A O 1
ATOM 1643 N N . ASN A 1 201 ? -18.248 -7.889 33.249 1.00 88.56 201 ASN A N 1
ATOM 1644 C CA . ASN A 1 201 ? -17.551 -8.977 32.568 1.00 88.56 201 ASN A CA 1
ATOM 1645 C C . ASN A 1 201 ? -17.632 -8.817 31.044 1.00 88.56 201 ASN A C 1
ATOM 1647 O O . ASN A 1 201 ? -16.622 -8.990 30.363 1.00 88.56 201 ASN A O 1
ATOM 1651 N N . GLU A 1 202 ? -18.787 -8.412 30.510 1.00 85.81 202 GLU A N 1
ATOM 1652 C CA . GLU A 1 202 ? -18.945 -8.100 29.084 1.00 85.81 202 GLU A CA 1
ATOM 1653 C C . GLU A 1 202 ? -18.022 -6.961 28.637 1.00 85.81 202 GLU A C 1
ATOM 1655 O O . GLU A 1 202 ? -17.339 -7.087 27.620 1.00 85.81 202 GLU A O 1
ATOM 1660 N N . VAL A 1 203 ? -17.923 -5.882 29.421 1.00 82.31 203 VAL A N 1
ATOM 1661 C CA . VAL A 1 203 ? -17.019 -4.757 29.128 1.00 82.31 203 VAL A CA 1
ATOM 1662 C C . VAL A 1 203 ? -15.555 -5.198 29.092 1.00 82.31 203 VAL A C 1
ATOM 1664 O O . VAL A 1 203 ? -14.816 -4.774 28.203 1.00 82.31 203 VAL A O 1
ATOM 1667 N N . GLU A 1 204 ? -15.110 -6.032 30.034 1.00 87.06 204 GLU A N 1
ATOM 1668 C CA . GLU A 1 204 ? -13.742 -6.565 30.006 1.00 87.06 204 GLU A CA 1
ATOM 1669 C C . GLU A 1 204 ? -13.508 -7.443 28.773 1.00 87.06 204 GLU A C 1
ATOM 1671 O O . GLU A 1 204 ? -12.501 -7.282 28.084 1.00 87.06 204 GLU A O 1
ATOM 1676 N N . LEU A 1 205 ? -14.480 -8.278 28.407 1.00 88.12 205 LEU A N 1
ATOM 1677 C CA . LEU A 1 205 ? -14.407 -9.119 27.214 1.00 88.12 205 LEU A CA 1
ATOM 1678 C C . LEU A 1 205 ? -14.331 -8.271 25.928 1.00 88.12 205 LEU A C 1
ATOM 1680 O O . LEU A 1 205 ? -13.524 -8.558 25.039 1.00 88.12 205 LEU A O 1
ATOM 1684 N N . MET A 1 206 ? -15.089 -7.172 25.847 1.00 82.31 206 MET A N 1
ATOM 1685 C CA . MET A 1 206 ? -15.003 -6.197 24.751 1.00 82.31 206 MET A CA 1
ATOM 1686 C C . MET A 1 206 ? -13.653 -5.468 24.714 1.00 82.31 206 MET A C 1
ATOM 1688 O O . MET A 1 206 ? -13.106 -5.251 23.632 1.00 82.31 206 MET A O 1
ATOM 1692 N N . LYS A 1 207 ? -13.065 -5.117 25.866 1.00 81.44 207 LYS A N 1
ATOM 1693 C CA . LYS A 1 207 ? -11.713 -4.531 25.921 1.00 81.44 207 LYS A CA 1
ATOM 1694 C C . LYS A 1 207 ? -10.657 -5.507 25.413 1.00 81.44 207 LYS A C 1
ATOM 1696 O O . LYS A 1 207 ? -9.770 -5.094 24.666 1.00 81.44 207 LYS A O 1
ATOM 1701 N N . THR A 1 208 ? -10.756 -6.789 25.762 1.00 82.88 208 THR A N 1
ATOM 1702 C CA . THR A 1 208 ? -9.858 -7.824 25.234 1.00 82.88 208 THR A CA 1
ATOM 1703 C C . THR A 1 208 ? -10.005 -7.952 23.720 1.00 82.88 208 THR A C 1
ATOM 1705 O O . THR A 1 208 ? -8.998 -7.941 23.014 1.00 82.88 208 THR A O 1
ATOM 1708 N N . ARG A 1 209 ? -11.242 -7.980 23.200 1.00 81.00 209 ARG A N 1
ATOM 1709 C CA . ARG A 1 209 ? -11.504 -7.964 21.748 1.00 81.00 209 ARG A CA 1
ATOM 1710 C C . ARG A 1 209 ? -10.870 -6.743 21.083 1.00 81.00 209 ARG A C 1
ATOM 1712 O O . ARG A 1 209 ? -10.103 -6.908 20.143 1.00 81.00 209 ARG A O 1
ATOM 1719 N N . LYS A 1 210 ? -11.087 -5.541 21.628 1.00 81.19 210 LYS A N 1
ATOM 1720 C CA . LYS A 1 210 ? -10.471 -4.295 21.143 1.00 81.19 210 LYS A CA 1
ATOM 1721 C C . LYS A 1 210 ? -8.943 -4.387 21.097 1.00 81.19 210 LYS A C 1
ATOM 1723 O O . LYS A 1 210 ? -8.348 -4.009 20.092 1.00 81.19 210 LYS A O 1
ATOM 1728 N N . ASN A 1 211 ? -8.309 -4.884 22.158 1.00 77.12 211 ASN A N 1
ATOM 1729 C CA . ASN A 1 211 ? -6.852 -5.022 22.225 1.00 77.12 211 ASN A CA 1
ATOM 1730 C C . ASN A 1 211 ? -6.323 -6.033 21.197 1.00 77.12 211 ASN A C 1
ATOM 1732 O O . ASN A 1 211 ? -5.294 -5.784 20.572 1.00 77.12 211 ASN A O 1
ATOM 1736 N N . ASN A 1 212 ? -7.054 -7.119 20.946 1.00 76.62 212 ASN A N 1
ATOM 1737 C CA . ASN A 1 212 ? -6.704 -8.096 19.914 1.00 76.62 212 ASN A CA 1
ATOM 1738 C C . ASN A 1 212 ? -6.842 -7.506 18.498 1.00 76.62 212 ASN A C 1
ATOM 1740 O O . ASN A 1 212 ? -5.962 -7.709 17.665 1.00 76.62 212 ASN A O 1
ATOM 1744 N N . THR A 1 213 ? -7.868 -6.688 18.245 1.00 74.06 213 THR A N 1
ATOM 1745 C CA . THR A 1 213 ? -8.034 -5.941 16.982 1.00 74.06 213 THR A CA 1
ATOM 1746 C C . THR A 1 213 ? -6.976 -4.839 16.800 1.00 74.06 213 THR A C 1
ATOM 1748 O O . THR A 1 213 ? -6.716 -4.392 15.684 1.00 74.06 213 THR A O 1
ATOM 1751 N N . ILE A 1 214 ? -6.350 -4.364 17.882 1.00 65.31 214 ILE A N 1
ATOM 1752 C CA . ILE A 1 214 ? -5.234 -3.402 17.836 1.00 65.31 214 ILE A CA 1
ATOM 1753 C C . ILE A 1 214 ? -3.896 -4.112 17.582 1.00 65.31 214 ILE A C 1
ATOM 1755 O O . ILE A 1 214 ? -3.086 -3.596 16.817 1.00 65.31 214 ILE A O 1
ATOM 1759 N N . ASN A 1 215 ? -3.685 -5.292 18.170 1.00 61.91 215 ASN A N 1
ATOM 1760 C CA . ASN A 1 215 ? -2.458 -6.082 18.009 1.00 61.91 215 ASN A CA 1
ATOM 1761 C C . ASN A 1 215 ? -2.388 -6.884 16.703 1.00 61.91 215 ASN A C 1
ATOM 1763 O O . ASN A 1 215 ? -1.324 -7.403 16.373 1.00 61.91 215 ASN A O 1
ATOM 1767 N N . MET A 1 216 ? -3.467 -6.929 15.920 1.00 54.81 216 MET A N 1
ATOM 1768 C CA . MET A 1 216 ? -3.428 -7.263 14.491 1.00 54.81 216 MET A CA 1
ATOM 1769 C C . MET A 1 216 ? -2.794 -6.097 13.717 1.00 54.81 216 MET A C 1
ATOM 1771 O O . MET A 1 216 ? -3.429 -5.431 12.901 1.00 54.81 216 MET A O 1
ATOM 1775 N N . ASN A 1 217 ? -1.544 -5.784 14.049 1.00 50.78 217 ASN A N 1
ATOM 1776 C CA . ASN A 1 217 ? -0.750 -4.823 13.314 1.00 50.78 217 ASN A CA 1
ATOM 1777 C C . ASN A 1 217 ? -0.234 -5.558 12.068 1.00 50.78 217 ASN A C 1
ATOM 1779 O O . ASN A 1 217 ? 0.458 -6.568 12.225 1.00 50.78 217 ASN A O 1
ATOM 1783 N N . PRO A 1 218 ? -0.560 -5.110 10.845 1.00 52.09 218 PRO A N 1
ATOM 1784 C CA . PRO A 1 218 ? 0.104 -5.625 9.661 1.00 52.09 218 PRO A CA 1
ATOM 1785 C C . PRO A 1 218 ? 1.583 -5.301 9.836 1.00 52.09 218 PRO A C 1
ATOM 1787 O O . PRO A 1 218 ? 1.944 -4.135 10.010 1.00 52.09 218 PRO A O 1
ATOM 1790 N N . THR A 1 219 ? 2.414 -6.339 9.885 1.00 52.78 219 THR A N 1
ATOM 1791 C CA . THR A 1 219 ? 3.867 -6.224 9.927 1.00 52.78 219 THR A CA 1
ATOM 1792 C C . THR A 1 219 ? 4.291 -5.150 8.938 1.00 52.78 219 THR A C 1
ATOM 1794 O O . THR A 1 219 ? 4.051 -5.242 7.734 1.00 52.78 219 THR A O 1
ATOM 1797 N N . CYS A 1 220 ? 4.847 -4.072 9.486 1.00 46.25 220 CYS A N 1
ATOM 1798 C CA . CYS A 1 220 ? 5.366 -2.973 8.708 1.00 46.25 220 CYS A CA 1
ATOM 1799 C C . CYS A 1 220 ? 6.441 -3.540 7.775 1.00 46.25 220 CYS A C 1
ATOM 1801 O O . CYS A 1 220 ? 7.454 -4.064 8.236 1.00 46.25 220 CYS A O 1
ATOM 1803 N N . LEU A 1 221 ? 6.218 -3.432 6.467 1.00 50.28 221 LEU A N 1
ATOM 1804 C CA . LEU A 1 221 ? 7.189 -3.768 5.422 1.00 50.28 221 LEU A CA 1
ATOM 1805 C C . LEU A 1 221 ? 8.438 -2.857 5.446 1.00 50.28 221 LEU A C 1
ATOM 1807 O O . LEU A 1 221 ? 9.309 -2.996 4.594 1.00 50.28 221 LEU A O 1
ATOM 1811 N N . GLU A 1 222 ? 8.567 -1.949 6.420 1.00 49.12 222 GLU A N 1
ATOM 1812 C CA . GLU A 1 222 ? 9.718 -1.046 6.560 1.00 49.12 222 GLU A CA 1
ATOM 1813 C C . GLU A 1 222 ? 10.924 -1.640 7.314 1.00 49.12 222 GLU A C 1
ATOM 1815 O O . GLU A 1 222 ? 11.904 -0.933 7.521 1.00 49.12 222 GLU A O 1
ATOM 1820 N N . CYS A 1 223 ? 10.933 -2.927 7.686 1.00 45.09 223 CYS A N 1
ATOM 1821 C CA . CYS A 1 223 ? 12.078 -3.527 8.397 1.00 45.09 223 CYS A CA 1
ATOM 1822 C C . CYS A 1 223 ? 12.934 -4.517 7.582 1.00 45.09 223 CYS A C 1
ATOM 1824 O O . CYS A 1 223 ? 13.658 -5.308 8.179 1.00 45.09 223 CYS A O 1
ATOM 1826 N N . SER A 1 224 ? 12.900 -4.504 6.243 1.00 41.06 224 SER A N 1
ATOM 1827 C CA . SER A 1 224 ? 13.682 -5.472 5.435 1.00 41.06 224 SER A CA 1
ATOM 1828 C C . SER A 1 224 ? 14.566 -4.866 4.344 1.00 41.06 224 SER A C 1
ATOM 1830 O O . SER A 1 224 ? 15.082 -5.601 3.506 1.00 41.06 224 SER A O 1
ATOM 1832 N N . ILE A 1 225 ? 14.760 -3.546 4.330 1.00 48.50 225 ILE A N 1
ATOM 1833 C CA . ILE A 1 225 ? 15.680 -2.898 3.388 1.00 48.50 225 ILE A CA 1
ATOM 1834 C C . ILE A 1 225 ? 16.552 -1.903 4.149 1.00 48.50 225 ILE A C 1
ATOM 1836 O O . ILE A 1 225 ? 16.299 -0.708 4.085 1.00 48.50 225 ILE A O 1
ATOM 1840 N N . PHE A 1 226 ? 17.547 -2.411 4.875 1.00 42.62 226 PHE A N 1
ATOM 1841 C CA . PHE A 1 226 ? 18.851 -1.777 5.090 1.00 42.62 226 PHE A CA 1
ATOM 1842 C C . PHE A 1 226 ? 19.882 -2.850 5.436 1.00 42.62 226 PHE A C 1
ATOM 1844 O O . PHE A 1 226 ? 19.528 -3.767 6.211 1.00 42.62 226 PHE A O 1
#